Protein AF-0000000086987766 (afdb_homodimer)

Radius of gyration: 19.81 Å; Cα contacts (8 Å, |Δi|>4): 1012; chains: 2; bounding box: 42×69×36 Å

Solvent-accessible surface area (backbone atoms only — not comparable to full-atom values): 14967 Å² total; per-residue (Å²): 104,46,34,31,27,21,57,40,45,46,91,69,65,28,41,37,44,40,40,36,39,28,68,54,75,56,90,47,96,69,50,47,26,39,38,35,37,44,36,36,55,42,69,62,40,48,18,12,30,33,29,21,57,16,15,24,54,87,63,43,56,74,43,16,65,56,65,23,40,93,78,70,49,47,30,21,35,64,85,44,86,67,26,25,54,21,35,62,34,60,44,58,21,38,91,85,8,38,25,71,54,78,44,78,38,72,68,44,35,83,48,80,92,64,36,48,59,7,11,16,42,36,37,24,62,29,46,39,50,40,30,68,45,98,46,73,52,12,39,67,64,11,56,14,70,54,68,42,26,23,20,47,22,6,32,37,130,102,46,34,30,27,21,57,39,44,45,92,68,67,28,41,37,43,40,40,37,38,29,67,53,74,57,88,46,97,69,52,48,25,40,38,35,36,43,36,35,55,42,69,62,41,48,18,12,30,33,31,21,57,16,14,24,55,87,63,43,57,74,43,16,64,56,68,22,40,94,78,70,51,47,31,22,35,63,86,43,86,67,27,26,53,20,36,62,35,60,45,58,20,38,90,85,8,39,24,72,54,78,44,79,38,73,66,44,33,85,50,80,89,64,35,48,58,7,12,18,44,35,36,24,62,28,46,40,50,40,30,68,42,98,46,72,54,11,37,66,64,11,55,15,69,54,69,43,26,23,18,46,23,5,30,38,132

Sequence (314 aa):
MVKAVAVLESSLGVSGTVFFSQNGNGSSNQCPTTVTGNISGLQAGLHGFHVHALGDTTNGCSSTGPHFNPEGKDHGAPEDKNRHVGDLGNLVAGDDGTATFSIIDKQISLVRPNSIVGRAIVVHADPDDLGRGQTELSLTTGNAGERVACGVIGLQEMVKAVAVLESSLGVSGTVFFSQNGNGSSNQCPTTVTGNISGLQAGLHGFHVHALGDTTNGCSSTGPHFNPEGKDHGAPEDKNRHVGDLGNLVAGDDGTATFSIIDKQISLVRPNSIVGRAIVVHADPDDLGRGQTELSLTTGNAGERVACGVIGLQE

Organism: Momordica charantia (NCBI:txid3673)

Nearest PDB structures (foldseek):
  1to4-assembly1_A  TM=9.832E-01  e=7.934E-21  Schistosoma mansoni
  2zky-assembly5_I  TM=9.883E-01  e=2.580E-20  Homo sapiens
  4mcm-assembly4_G  TM=9.762E-01  e=1.646E-20  Homo sapiens
  3gtv-assembly6_K  TM=9.736E-01  e=4.043E-20  Homo sapiens
  2gbt-assembly1_B  TM=9.756E-01  e=5.354E-20  Homo sapiens

InterPro domains:
  IPR001424 Superoxide dismutase, copper/zinc binding domain [PF00080] (14-153)
  IPR001424 Superoxide dismutase, copper/zinc binding domain [PR00068] (48-70)
  IPR001424 Superoxide dismutase, copper/zinc binding domain [PR00068] (84-93)
  IPR001424 Superoxide dismutase, copper/zinc binding domain [PR00068] (103-125)
  IPR001424 Superoxide dismutase, copper/zinc binding domain [PR00068] (128-154)
  IPR001424 Superoxide dismutase, copper/zinc binding domain [cd00305] (2-150)
  IPR018152 Superoxide dismutase, copper/zinc, binding site [PS00087] (48-58)
  IPR018152 Superoxide dismutase, copper/zinc, binding site [PS00332] (142-153)
  IPR024134 Superoxide dismutase (Cu/Zn) / superoxide dismutase copper chaperone [PTHR10003] (1-155)
  IPR036423 Superoxide dismutase-like, copper/zinc binding domain superfamily [G3DSA:2.60.40.200] (1-157)
  IPR036423 Superoxide dismutase-like, copper/zinc binding domain superfamily [SSF49329] (2-155)

Secondary structure (DSSP, 8-state):
-EEEEEEPB-SSS-EEEEEEEE----SSTTPPEEEEEEEESPPSEEEEEEEES----EEEEGGG-SB--TT-PPP--TT-SSS-TTEEEEEEE-TTS-EEEEEEESS-BSSSSSB-TTSEEEEESS---TT-SSSHHHHHHTT---EEEEEE-EEE-/-EEEEEEPB-SSS-EEEEEEEE----SSTTPPEEEEEEEESPPSEEEEEEEES----EEEEGGG-SB--TT-PPP--TT-SSS-TTEEEEEEE-TTS-EEEEEEESS-BSSSSSB-TTSEEEEESS---TT-SSSHHHHHHTT---EEEEEE-EEE-

Foldseek 3Di:
DWKKKWWKDFPQPKTKMKIKDWDPPDPDLFTWIKIWMKMADAAAFKKWKWWADAQDQVVHPVPLHFGAAPPPFWDFEQPDPTHRLTGDFIFGAHNRRMTTDMDIGGREDCDPDRHSQRHKMFIARAGQCGLPDPDPCNGGHSPRHDGGMMTHMHTDD/DWKKKWWKDFPQPKTKMKIKDWDPPDPDLFTWIKIWMKMADAAAFKKWKWWADAQDQVVHPVPLHFGAAPPPFWDFEQPDPTHRLTGDFIFGAHNRRMTTDMDIGGREDCDPDRHSQRHKMFIARAGQCGLPDPDPCNGGHSPRHHGGMMTHMHTDD

pLDDT: mean 94.74, std 10.22, range [41.03, 98.94]

Structure (mmCIF, N/CA/C/O backbone):
data_AF-0000000086987766-model_v1
#
loop_
_entity.id
_entity.type
_entity.pdbx_description
1 polymer 'Superoxide dismutase'
#
loop_
_atom_site.group_PDB
_atom_site.id
_atom_site.type_symbol
_atom_site.label_atom_id
_atom_site.label_alt_id
_atom_site.label_comp_id
_atom_site.label_asym_id
_atom_site.label_entity_id
_atom_site.label_seq_id
_atom_site.pdbx_PDB_ins_code
_atom_site.Cartn_x
_atom_site.Cartn_y
_atom_site.Cartn_z
_atom_site.occupancy
_atom_site.B_iso_or_equiv
_atom_site.auth_seq_id
_atom_site.auth_comp_id
_atom_site.auth_asym_id
_atom_site.auth_atom_id
_atom_site.pdbx_PDB_model_num
ATOM 1 N N . MET A 1 1 ? -12.586 -3.736 14.703 1 88.88 1 MET A N 1
ATOM 2 C CA . MET A 1 1 ? -11.523 -2.746 14.555 1 88.88 1 MET A CA 1
ATOM 3 C C . MET A 1 1 ? -10.734 -2.98 13.266 1 88.88 1 MET A C 1
ATOM 5 O O . MET A 1 1 ? -10.344 -4.109 12.969 1 88.88 1 MET A O 1
ATOM 9 N N . VAL A 1 2 ? -10.703 -1.95 12.453 1 93.94 2 VAL A N 1
ATOM 10 C CA . VAL A 1 2 ? -9.914 -2.018 11.227 1 93.94 2 VAL A CA 1
ATOM 11 C C . VAL A 1 2 ? -8.562 -1.347 11.445 1 93.94 2 VAL A C 1
ATOM 13 O O . VAL A 1 2 ? -8.484 -0.253 12.008 1 93.94 2 VAL A O 1
ATOM 16 N N . LYS A 1 3 ? -7.508 -2.061 11.094 1 97.88 3 LYS A N 1
ATOM 17 C CA . LYS A 1 3 ? -6.152 -1.547 11.242 1 97.88 3 LYS A CA 1
ATOM 18 C C . LYS A 1 3 ? -5.438 -1.489 9.898 1 97.88 3 LYS A C 1
ATOM 20 O O . LYS A 1 3 ? -5.695 -2.311 9.016 1 97.88 3 LYS A O 1
ATOM 25 N N . ALA A 1 4 ? -4.559 -0.533 9.789 1 98.69 4 ALA A N 1
ATOM 26 C CA . ALA A 1 4 ? -3.693 -0.354 8.625 1 98.69 4 ALA A CA 1
ATOM 27 C C . ALA A 1 4 ? -2.307 0.127 9.039 1 98.69 4 ALA A C 1
ATOM 29 O O . ALA A 1 4 ? -2.09 0.492 10.195 1 98.69 4 ALA A O 1
ATOM 30 N N . VAL A 1 5 ? -1.408 0.041 8.094 1 98.94 5 VAL A N 1
ATOM 31 C CA . VAL A 1 5 ? -0.029 0.418 8.391 1 98.94 5 VAL A CA 1
ATOM 32 C C . VAL A 1 5 ? 0.662 0.887 7.109 1 98.94 5 VAL A C 1
ATOM 34 O O . VAL A 1 5 ? 0.292 0.473 6.008 1 98.94 5 VAL A O 1
ATOM 37 N N . ALA A 1 6 ? 1.589 1.754 7.238 1 98.88 6 ALA A N 1
ATOM 38 C CA . ALA A 1 6 ? 2.48 2.172 6.16 1 98.88 6 ALA A CA 1
ATOM 39 C C . ALA A 1 6 ? 3.932 2.205 6.625 1 98.88 6 ALA A C 1
ATOM 41 O O . ALA A 1 6 ? 4.25 2.828 7.645 1 98.88 6 ALA A O 1
ATOM 42 N N . VAL A 1 7 ? 4.746 1.503 5.973 1 98.81 7 VAL A N 1
ATOM 43 C CA . VAL A 1 7 ? 6.191 1.615 6.152 1 98.81 7 VAL A CA 1
ATOM 44 C C . VAL A 1 7 ? 6.758 2.633 5.168 1 98.81 7 VAL A C 1
ATOM 46 O O . VAL A 1 7 ? 6.508 2.543 3.961 1 98.81 7 VAL A O 1
ATOM 49 N N . LEU A 1 8 ? 7.5 3.566 5.672 1 98.62 8 LEU A N 1
ATOM 50 C CA . LEU A 1 8 ? 7.914 4.695 4.844 1 98.62 8 LEU A CA 1
ATOM 51 C C . LEU A 1 8 ? 9.148 4.34 4.02 1 98.62 8 LEU A C 1
ATOM 53 O O . LEU A 1 8 ? 10.094 3.736 4.531 1 98.62 8 LEU A O 1
ATOM 57 N N . GLU A 1 9 ? 9.086 4.734 2.789 1 95.5 9 GLU A N 1
ATOM 58 C CA . GLU A 1 9 ? 10.242 4.762 1.898 1 95.5 9 GLU A CA 1
ATOM 59 C C . GLU A 1 9 ? 10.773 6.184 1.729 1 95.5 9 GLU A C 1
ATOM 61 O O . GLU A 1 9 ? 10.008 7.148 1.775 1 95.5 9 GLU A O 1
ATOM 66 N N . SER A 1 10 ? 12.062 6.246 1.541 1 96.19 10 SER A N 1
ATOM 67 C CA . SER A 1 10 ? 12.719 7.543 1.403 1 96.19 10 SER A CA 1
ATOM 68 C C . SER A 1 10 ? 14.031 7.422 0.625 1 96.19 10 SER A C 1
ATOM 70 O O . SER A 1 10 ? 14.727 6.41 0.731 1 96.19 10 SER A O 1
ATOM 72 N N . SER A 1 11 ? 14.258 8.445 -0.165 1 88.94 11 SER A N 1
ATOM 73 C CA . SER A 1 11 ? 15.586 8.547 -0.763 1 88.94 11 SER A CA 1
ATOM 74 C C . SER A 1 11 ? 16.5 9.469 0.05 1 88.94 11 SER A C 1
ATOM 76 O O . SER A 1 11 ? 17.688 9.57 -0.226 1 88.94 11 SER A O 1
ATOM 78 N N . LEU A 1 12 ? 15.969 10.047 1.073 1 91.44 12 LEU A N 1
ATOM 79 C CA . LEU A 1 12 ? 16.703 11.055 1.835 1 91.44 12 LEU A CA 1
ATOM 80 C C . LEU A 1 12 ? 17.047 10.531 3.229 1 91.44 12 LEU A C 1
ATOM 82 O O . LEU A 1 12 ? 17.453 11.305 4.102 1 91.44 12 LEU A O 1
ATOM 86 N N . GLY A 1 13 ? 16.875 9.297 3.492 1 95.88 13 GLY A N 1
ATOM 87 C CA . GLY A 1 13 ? 17.281 8.695 4.75 1 95.88 13 GLY A CA 1
ATOM 88 C C . GLY A 1 13 ? 16.219 8.75 5.82 1 95.88 13 GLY A C 1
ATOM 89 O O . GLY A 1 13 ? 16.484 8.453 6.988 1 95.88 13 GLY A O 1
ATOM 90 N N . VAL A 1 14 ? 15.078 9.227 5.484 1 98.5 14 VAL A N 1
ATOM 91 C CA . VAL A 1 14 ? 13.945 9.25 6.406 1 98.5 14 VAL A CA 1
ATOM 92 C C . VAL A 1 14 ? 13.328 7.855 6.5 1 98.5 14 VAL A C 1
ATOM 94 O O . VAL A 1 14 ? 13.156 7.18 5.484 1 98.5 14 VAL A O 1
ATOM 97 N N . SER A 1 15 ? 13.086 7.387 7.711 1 98.19 15 SER A N 1
ATOM 98 C CA . SER A 1 15 ? 12.484 6.07 7.918 1 98.19 15 SER A CA 1
ATOM 99 C C . SER A 1 15 ? 11.461 6.098 9.047 1 98.19 15 SER A C 1
ATOM 101 O O . SER A 1 15 ? 11.516 6.961 9.922 1 98.19 15 SER A O 1
ATOM 103 N N . GLY A 1 16 ? 10.516 5.211 8.969 1 98.62 16 GLY A N 1
ATOM 104 C CA . GLY A 1 16 ? 9.508 5.121 10.016 1 98.62 16 GLY A CA 1
ATOM 105 C C . GLY A 1 16 ? 8.305 4.285 9.609 1 98.62 16 GLY A C 1
ATOM 106 O O . GLY A 1 16 ? 8.258 3.752 8.5 1 98.62 16 GLY A O 1
ATOM 107 N N . THR A 1 17 ? 7.488 4.062 10.562 1 98.81 17 THR A N 1
ATOM 108 C CA . THR A 1 17 ? 6.242 3.322 10.375 1 98.81 17 THR A CA 1
ATOM 109 C C . THR A 1 17 ? 5.059 4.113 10.93 1 98.81 17 THR A C 1
ATOM 111 O O . THR A 1 17 ? 5.156 4.715 12 1 98.81 17 THR A O 1
ATOM 114 N N . VAL A 1 18 ? 4.016 4.176 10.203 1 98.94 18 VAL A N 1
ATOM 115 C CA . VAL A 1 18 ? 2.785 4.844 10.617 1 98.94 18 VAL A CA 1
ATOM 116 C C . VAL A 1 18 ? 1.663 3.816 10.758 1 98.94 18 VAL A C 1
ATOM 118 O O . VAL A 1 18 ? 1.43 3.016 9.844 1 98.94 18 VAL A O 1
ATOM 121 N N . PHE A 1 19 ? 0.981 3.822 11.844 1 98.88 19 PHE A N 1
ATOM 122 C CA . PHE A 1 19 ? -0.121 2.91 12.125 1 98.88 19 PHE A CA 1
ATOM 123 C C . PHE A 1 19 ? -1.453 3.652 12.117 1 98.88 19 PHE A C 1
ATOM 125 O O . PHE A 1 19 ? -1.542 4.781 12.602 1 98.88 19 PHE A O 1
ATOM 132 N N . PHE A 1 20 ? -2.463 2.996 11.633 1 98.62 20 PHE A N 1
ATOM 133 C CA . PHE A 1 20 ? -3.832 3.496 11.617 1 98.62 20 PHE A CA 1
ATOM 134 C C . PHE A 1 20 ? -4.777 2.502 12.273 1 98.62 20 PHE A C 1
ATOM 136 O O . PHE A 1 20 ? -4.652 1.291 12.078 1 98.62 20 PHE A O 1
ATOM 143 N N . SER A 1 21 ? -5.66 3.02 13.031 1 97.56 21 SER A N 1
ATOM 144 C CA . SER A 1 21 ? -6.688 2.17 13.625 1 97.56 21 SER A CA 1
ATOM 145 C C . SER A 1 21 ? -8.031 2.893 13.695 1 97.56 21 SER A C 1
ATOM 147 O O . SER A 1 21 ? -8.086 4.086 14 1 97.56 21 SER A O 1
ATOM 149 N N . GLN A 1 22 ? -9.023 2.172 13.344 1 95.69 22 GLN A N 1
ATOM 150 C CA . GLN A 1 22 ? -10.383 2.693 13.375 1 95.69 22 GLN A CA 1
ATOM 151 C C . GLN A 1 22 ? -11.359 1.653 13.922 1 95.69 22 GLN A C 1
ATOM 153 O O . GLN A 1 22 ? -11.344 0.496 13.5 1 95.69 22 GLN A O 1
ATOM 158 N N . ASN A 1 23 ? -12.109 1.909 14.938 1 87.5 23 ASN A N 1
ATOM 159 C CA . ASN A 1 23 ? -13.07 0.986 15.516 1 87.5 23 ASN A CA 1
ATOM 160 C C . ASN A 1 23 ? -14.234 0.72 14.57 1 87.5 23 ASN A C 1
ATOM 162 O O . ASN A 1 23 ? -14.734 1.642 13.922 1 87.5 23 ASN A O 1
ATOM 166 N N . GLY A 1 24 ? -14.297 -0.425 13.734 1 66.88 24 GLY A N 1
ATOM 167 C CA . GLY A 1 24 ? -15.195 -0.926 12.711 1 66.88 24 GLY A CA 1
ATOM 168 C C . GLY A 1 24 ? -16.656 -0.798 13.094 1 66.88 24 GLY A C 1
ATOM 169 O O . GLY A 1 24 ? -17.547 -0.953 12.242 1 66.88 24 GLY A O 1
ATOM 170 N N . ASN A 1 25 ? -16.906 -1.338 14.297 1 49.75 25 ASN A N 1
ATOM 171 C CA . ASN A 1 25 ? -18.297 -1.628 14.586 1 49.75 25 ASN A CA 1
ATOM 172 C C . ASN A 1 25 ? -19.203 -0.457 14.219 1 49.75 25 ASN A C 1
ATOM 174 O O . ASN A 1 25 ? -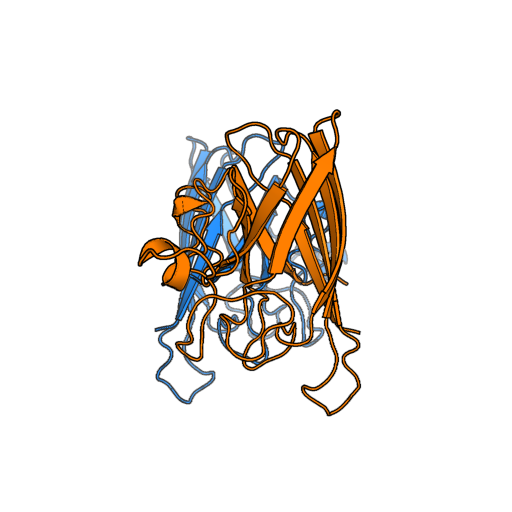20.438 -0.546 14.352 1 49.75 25 ASN A O 1
ATOM 178 N N . GLY A 1 26 ? -18.891 0.704 14.398 1 42.03 26 GLY A N 1
ATOM 179 C CA . GLY A 1 26 ? -20.031 1.609 14.344 1 42.03 26 GLY A CA 1
ATOM 180 C C . GLY A 1 26 ? -20.516 1.882 12.938 1 42.03 26 GLY A C 1
ATOM 181 O O . GLY A 1 26 ? -19.734 1.806 11.984 1 42.03 26 GLY A O 1
ATOM 182 N N . SER A 1 27 ? -21.656 1.153 12.547 1 41.47 27 SER A N 1
ATOM 183 C CA . SER A 1 27 ? -22.484 1.64 11.453 1 41.47 27 SER A CA 1
ATOM 184 C C . SER A 1 27 ? -22.047 3.029 11 1 41.47 27 SER A C 1
ATOM 186 O O . SER A 1 27 ? -22.562 3.555 10.008 1 41.47 27 SER A O 1
ATOM 188 N N . SER A 1 28 ? -21.594 3.746 11.898 1 44.81 28 SER A N 1
ATOM 189 C CA . SER A 1 28 ? -21.562 5.176 11.602 1 44.81 28 SER A CA 1
ATOM 190 C C . SER A 1 28 ? -20.219 5.598 11.039 1 44.81 28 SER A C 1
ATOM 192 O O . SER A 1 28 ? -19.172 5.277 11.609 1 44.81 28 SER A O 1
ATOM 194 N N . ASN A 1 29 ? -19.938 5.555 9.672 1 52.38 29 ASN A N 1
ATOM 195 C CA . ASN A 1 29 ? -18.984 6.441 9 1 52.38 29 ASN A CA 1
ATOM 196 C C . ASN A 1 29 ? -18.5 7.543 9.938 1 52.38 29 ASN A C 1
ATOM 198 O O . ASN A 1 29 ? -17.828 8.477 9.5 1 52.38 29 ASN A O 1
ATOM 202 N N . GLN A 1 30 ? -18.797 7.133 11.297 1 63.78 30 GLN A N 1
ATOM 203 C CA . GLN A 1 30 ? -18.625 8.32 12.125 1 63.78 30 GLN A CA 1
ATOM 204 C C . GLN A 1 30 ? -17.578 8.086 13.203 1 63.78 30 GLN A C 1
ATOM 206 O O . GLN A 1 30 ? -17.484 8.852 14.164 1 63.78 30 GLN A O 1
ATOM 211 N N . CYS A 1 31 ? -16.672 6.988 13.031 1 86.62 31 CYS A N 1
ATOM 212 C CA . CYS A 1 31 ? -15.656 6.836 14.07 1 86.62 31 CYS A CA 1
ATOM 213 C C . CYS A 1 31 ? -14.32 7.41 13.609 1 86.62 31 CYS A C 1
ATOM 215 O O . CYS A 1 31 ? -13.914 7.199 12.461 1 86.62 31 CYS A O 1
ATOM 217 N N . PRO A 1 32 ? -13.758 8.164 14.516 1 94 32 PRO A N 1
ATOM 218 C CA . PRO A 1 32 ? -12.469 8.758 14.148 1 94 32 PRO A CA 1
ATOM 219 C C . PRO A 1 32 ? -11.375 7.719 13.961 1 94 32 PRO A C 1
ATOM 221 O O . PRO A 1 32 ? -11.5 6.586 14.43 1 94 32 PRO A O 1
ATOM 224 N N . THR A 1 33 ? -10.43 7.996 13.18 1 97 33 THR A N 1
ATOM 225 C CA . THR A 1 33 ? -9.242 7.172 12.969 1 97 33 THR A CA 1
ATOM 226 C C . THR A 1 33 ? -8.078 7.668 13.82 1 97 33 THR A C 1
ATOM 228 O O . THR A 1 33 ? -7.82 8.875 13.883 1 97 33 THR A O 1
ATOM 231 N N . THR A 1 34 ? -7.441 6.762 14.492 1 98.06 34 THR A N 1
ATOM 232 C CA . THR A 1 34 ? -6.215 7.074 15.211 1 98.06 34 THR A CA 1
ATOM 233 C C . THR A 1 34 ? -4.988 6.781 14.352 1 98.06 34 THR A C 1
ATOM 235 O O . THR A 1 34 ? -4.883 5.707 13.758 1 98.06 34 THR A O 1
ATOM 238 N N . VAL A 1 35 ? -4.098 7.781 14.281 1 98.75 35 VAL A N 1
ATOM 239 C CA . VAL A 1 35 ? -2.846 7.672 13.539 1 98.75 35 VAL A CA 1
ATOM 240 C C . VAL A 1 35 ? -1.662 7.82 14.492 1 98.75 35 VAL A C 1
ATOM 242 O O . VAL A 1 35 ? -1.527 8.836 15.172 1 98.75 35 VAL A O 1
ATOM 245 N N . THR A 1 36 ? -0.847 6.805 14.555 1 98.88 36 THR A N 1
ATOM 246 C CA . THR A 1 36 ? 0.334 6.84 15.406 1 98.88 36 THR A CA 1
ATOM 247 C C . THR A 1 36 ? 1.58 6.434 14.625 1 98.88 36 THR A C 1
ATOM 249 O O . THR A 1 36 ? 1.481 5.777 13.586 1 98.88 36 THR A O 1
ATOM 252 N N . GLY A 1 37 ? 2.715 6.914 15.156 1 98.69 37 GLY A N 1
ATOM 253 C CA . GLY A 1 37 ? 3.93 6.484 14.484 1 98.69 37 GLY A CA 1
ATOM 254 C C . GLY A 1 37 ? 5.184 7.133 15.039 1 98.69 37 GLY A C 1
ATOM 255 O O . GLY A 1 37 ? 5.109 7.938 15.977 1 98.69 37 GLY A O 1
ATOM 256 N N . ASN A 1 38 ? 6.184 6.641 14.523 1 98.44 38 ASN A N 1
ATOM 257 C CA . ASN A 1 38 ? 7.535 7.133 14.773 1 98.44 38 ASN A CA 1
ATOM 258 C C . ASN A 1 38 ? 8.344 7.246 13.484 1 98.44 38 ASN A C 1
ATOM 260 O O . ASN A 1 38 ? 8.453 6.277 12.734 1 98.44 38 ASN A O 1
ATOM 264 N N . ILE A 1 39 ? 8.836 8.438 13.273 1 98.81 39 ILE A N 1
ATOM 265 C CA . ILE A 1 39 ? 9.602 8.703 12.055 1 98.81 39 ILE A CA 1
ATOM 266 C C . ILE A 1 39 ? 10.945 9.32 12.422 1 98.81 39 ILE A C 1
ATOM 268 O O . ILE A 1 39 ? 11.016 10.227 13.25 1 98.81 39 ILE A O 1
ATOM 272 N N . SER A 1 40 ? 11.977 8.859 11.812 1 98.75 40 SER A N 1
ATOM 273 C CA . SER A 1 40 ? 13.328 9.336 12.078 1 98.75 40 SER A CA 1
ATOM 274 C C . SER A 1 40 ? 14 9.82 10.797 1 98.75 40 SER A C 1
ATOM 276 O O . SER A 1 40 ? 13.578 9.477 9.695 1 98.75 40 SER A O 1
ATOM 278 N N . GLY A 1 41 ? 15.07 10.656 11.047 1 98.69 41 GLY A N 1
ATOM 279 C CA . GLY A 1 41 ? 15.836 11.156 9.922 1 98.69 41 GLY A CA 1
ATOM 280 C C . GLY A 1 41 ? 15.336 12.492 9.406 1 98.69 41 GLY A C 1
ATOM 281 O O . GLY A 1 41 ? 15.742 12.938 8.336 1 98.69 41 GLY A O 1
ATOM 282 N N . LEU A 1 42 ? 14.453 13.086 10.133 1 98.62 42 LEU A N 1
ATOM 283 C CA . LEU A 1 42 ? 13.914 14.391 9.75 1 98.62 42 LEU A CA 1
ATOM 284 C C . LEU A 1 42 ? 14.789 15.516 10.297 1 98.62 42 LEU A C 1
ATOM 286 O O . LEU A 1 42 ? 15.492 15.336 11.289 1 98.62 42 LEU A O 1
ATOM 290 N N . GLN A 1 43 ? 14.773 16.609 9.547 1 97.94 43 GLN A N 1
ATOM 291 C CA . GLN A 1 43 ? 15.297 17.812 10.188 1 97.94 43 GLN A CA 1
ATOM 292 C C . GLN A 1 43 ? 14.422 18.25 11.352 1 97.94 43 GLN A C 1
ATOM 294 O O . GLN A 1 43 ? 13.195 18.094 11.312 1 97.94 43 GLN A O 1
ATOM 299 N N . ALA A 1 44 ? 15.094 18.844 12.359 1 98.62 44 ALA A N 1
ATOM 300 C CA . ALA A 1 44 ? 14.32 19.344 13.492 1 98.62 44 ALA A CA 1
ATOM 301 C C . ALA A 1 44 ? 13.297 20.375 13.047 1 98.62 44 ALA A C 1
ATOM 303 O O . ALA A 1 44 ? 13.594 21.234 12.195 1 98.62 44 ALA A O 1
ATOM 304 N N . GLY A 1 45 ? 12.062 20.25 13.703 1 98.69 45 GLY A N 1
ATOM 305 C CA . GLY A 1 45 ? 11.039 21.234 13.375 1 98.69 45 GLY A CA 1
ATOM 306 C C . GLY A 1 45 ? 9.773 20.609 12.82 1 98.69 45 GLY A C 1
ATOM 307 O O . GLY A 1 45 ? 9.492 19.438 13.07 1 98.69 45 GLY A O 1
ATOM 308 N N . LEU A 1 46 ? 8.977 21.406 12.133 1 98.81 46 LEU A N 1
ATOM 309 C CA . LEU A 1 46 ? 7.672 21 11.625 1 98.81 46 LEU A CA 1
ATOM 310 C C . LEU A 1 46 ? 7.789 20.406 10.227 1 98.81 46 LEU A C 1
ATOM 312 O O . LEU A 1 46 ? 8.562 20.906 9.406 1 98.81 46 LEU A O 1
ATOM 316 N N . HIS A 1 47 ? 7.027 19.422 9.969 1 98.88 47 HIS A N 1
ATOM 317 C CA . HIS A 1 47 ? 6.941 18.781 8.656 1 98.88 47 HIS A CA 1
ATOM 318 C C . HIS A 1 47 ? 5.488 18.531 8.266 1 98.88 47 HIS A C 1
ATOM 320 O O . HIS A 1 47 ? 4.738 17.906 9.016 1 98.88 47 HIS A O 1
ATOM 326 N N . GLY A 1 48 ? 5.098 19 7.109 1 98.81 48 GLY A N 1
ATOM 327 C CA . GLY A 1 48 ? 3.77 18.672 6.613 1 98.81 48 GLY A CA 1
ATOM 328 C C . GLY A 1 48 ? 3.514 17.172 6.535 1 98.81 48 GLY A C 1
ATOM 329 O O . GLY A 1 48 ? 4.402 16.406 6.172 1 98.81 48 GLY A O 1
ATOM 330 N N . PHE A 1 49 ? 2.357 16.844 6.809 1 98.94 49 PHE A N 1
ATOM 331 C CA . PHE A 1 49 ? 1.938 15.453 6.895 1 98.94 49 PHE A CA 1
ATOM 332 C C . PHE A 1 49 ? 0.562 15.258 6.27 1 98.94 49 PHE A C 1
ATOM 334 O O . PHE A 1 49 ? -0.425 15.836 6.738 1 98.94 49 PHE A O 1
ATOM 341 N N . HIS A 1 50 ? 0.5 14.438 5.145 1 98.94 50 HIS A N 1
ATOM 342 C CA . HIS A 1 50 ? -0.746 14.344 4.391 1 98.94 50 HIS A CA 1
ATOM 343 C C . HIS A 1 50 ? -0.952 12.938 3.842 1 98.94 50 HIS A C 1
ATOM 345 O O . HIS A 1 50 ? 0.017 12.227 3.553 1 98.94 50 HIS A O 1
ATOM 351 N N . VAL A 1 51 ? -2.219 12.531 3.756 1 98.88 51 VAL A N 1
ATOM 352 C CA . VAL A 1 51 ? -2.57 11.414 2.889 1 98.88 51 VAL A CA 1
ATOM 353 C C . VAL A 1 51 ? -2.703 11.898 1.446 1 98.88 51 VAL A C 1
ATOM 355 O O . VAL A 1 51 ? -3.396 12.883 1.177 1 98.88 51 VAL A O 1
ATOM 358 N N . HIS A 1 52 ? -1.984 11.266 0.567 1 98.94 52 HIS A N 1
ATOM 359 C CA . HIS A 1 52 ? -2.072 11.547 -0.861 1 98.94 52 HIS A CA 1
ATOM 360 C C . HIS A 1 52 ? -3.006 10.562 -1.562 1 98.94 52 HIS A C 1
ATOM 362 O O . HIS A 1 52 ? -3.262 9.477 -1.051 1 98.94 52 HIS A O 1
ATOM 368 N N . ALA A 1 53 ? -3.508 10.938 -2.748 1 98.62 53 ALA A N 1
ATOM 369 C CA . ALA A 1 53 ? -4.613 10.266 -3.43 1 98.62 53 ALA A CA 1
ATOM 370 C C . ALA A 1 53 ? -4.191 8.898 -3.947 1 98.62 53 ALA A C 1
ATOM 372 O O . ALA A 1 53 ? -5.016 7.984 -4.062 1 98.62 53 ALA A O 1
ATOM 373 N N . LEU A 1 54 ? -2.941 8.719 -4.234 1 98.75 54 LEU A N 1
ATOM 374 C CA . LEU A 1 54 ? -2.488 7.492 -4.887 1 98.75 54 LEU A CA 1
ATOM 375 C C . LEU A 1 54 ? -1.467 6.762 -4.023 1 98.75 54 LEU A C 1
ATOM 377 O O . LEU A 1 54 ? -0.734 7.391 -3.256 1 98.75 54 LEU A O 1
ATOM 381 N N . GLY A 1 55 ? -1.516 5.426 -4.059 1 98.81 55 GLY A N 1
ATOM 382 C CA . GLY A 1 55 ? -0.478 4.59 -3.48 1 98.81 55 GLY A CA 1
ATOM 383 C C . GLY A 1 55 ? 0.543 4.117 -4.5 1 98.81 55 GLY A C 1
ATOM 384 O O . GLY A 1 55 ? 0.908 2.939 -4.52 1 98.81 55 GLY A O 1
ATOM 385 N N . ASP A 1 56 ? 0.841 4.957 -5.477 1 98.81 56 ASP A N 1
ATOM 386 C CA . ASP A 1 56 ? 1.837 4.742 -6.523 1 98.81 56 ASP A CA 1
ATOM 387 C C . ASP A 1 56 ? 3.195 5.301 -6.109 1 98.81 56 ASP A C 1
ATOM 389 O O . ASP A 1 56 ? 3.348 6.512 -5.934 1 98.81 56 ASP A O 1
ATOM 393 N N . THR A 1 57 ? 4.211 4.418 -5.961 1 98.31 57 THR A N 1
ATOM 394 C CA . THR A 1 57 ? 5.547 4.887 -5.613 1 98.31 57 THR A CA 1
ATOM 395 C C . THR A 1 57 ? 6.559 4.496 -6.691 1 98.31 57 THR A C 1
ATOM 397 O O . THR A 1 57 ? 7.727 4.238 -6.391 1 98.31 57 THR A O 1
ATOM 400 N N . THR A 1 58 ? 6.113 4.379 -7.93 1 98.06 58 THR A N 1
ATOM 401 C CA . THR A 1 58 ? 6.977 3.975 -9.031 1 98.06 58 THR A CA 1
ATOM 402 C C . THR A 1 58 ? 8.109 4.98 -9.227 1 98.06 58 THR A C 1
ATOM 404 O O . THR A 1 58 ? 9.203 4.613 -9.648 1 98.06 58 THR A O 1
ATOM 407 N N . ASN A 1 59 ? 7.895 6.227 -9 1 97.06 59 ASN A N 1
ATOM 408 C CA . ASN A 1 59 ? 8.914 7.273 -8.992 1 97.06 59 ASN A CA 1
ATOM 409 C C . ASN A 1 59 ? 9.094 7.871 -7.602 1 97.06 59 ASN A C 1
ATOM 411 O O . ASN A 1 59 ? 9.156 9.094 -7.449 1 97.06 59 ASN A O 1
ATOM 415 N N . GLY A 1 60 ? 9.148 6.984 -6.656 1 96.94 60 GLY A N 1
ATOM 416 C CA . GLY A 1 60 ? 9.211 7.469 -5.289 1 96.94 60 GLY A CA 1
ATOM 417 C C . GLY A 1 60 ? 7.957 8.211 -4.855 1 96.94 60 GLY A C 1
ATOM 418 O O . GLY A 1 60 ? 6.855 7.887 -5.305 1 96.94 60 GLY A O 1
ATOM 419 N N . CYS A 1 61 ? 8.156 9.125 -3.996 1 98.12 61 CYS A N 1
ATOM 420 C CA . CYS A 1 61 ? 7.02 9.828 -3.416 1 98.12 61 CYS A CA 1
ATOM 421 C C . CYS A 1 61 ? 6.402 10.789 -4.422 1 98.12 61 CYS A C 1
ATOM 423 O O . CYS A 1 61 ? 5.285 11.273 -4.223 1 98.12 61 CYS A O 1
ATOM 425 N N . SER A 1 62 ? 7.074 11.008 -5.484 1 97.38 62 SER A N 1
ATOM 426 C CA . SER A 1 62 ? 6.574 11.938 -6.488 1 97.38 62 SER A CA 1
ATOM 427 C C . SER A 1 62 ? 5.352 11.375 -7.203 1 97.38 62 SER A C 1
ATOM 429 O O . SER A 1 62 ? 4.551 12.125 -7.762 1 97.38 62 SER A O 1
ATOM 431 N N . SER A 1 63 ? 5.152 10.117 -7.168 1 98.25 63 SER A N 1
ATOM 432 C CA . SER A 1 63 ? 4.07 9.492 -7.922 1 98.25 63 SER A CA 1
ATOM 433 C C . SER A 1 63 ? 2.84 9.273 -7.047 1 98.25 63 SER A C 1
ATOM 435 O O . SER A 1 63 ? 1.876 8.633 -7.469 1 98.25 63 SER A O 1
ATOM 437 N N . THR A 1 64 ? 2.838 9.852 -5.852 1 98.69 64 THR A N 1
ATOM 438 C CA . THR A 1 64 ? 1.726 9.602 -4.938 1 98.69 64 THR A CA 1
ATOM 439 C C . THR A 1 64 ? 0.556 10.531 -5.25 1 98.69 64 THR A C 1
ATOM 441 O O . THR A 1 64 ? -0.488 10.469 -4.598 1 98.69 64 THR A O 1
ATOM 444 N N . GLY A 1 65 ? 0.698 11.453 -6.258 1 98.5 65 GLY A N 1
ATOM 445 C CA . GLY A 1 65 ? -0.39 12.336 -6.645 1 98.5 65 GLY A CA 1
ATOM 446 C C . GLY A 1 65 ? -0.664 13.422 -5.629 1 98.5 65 GLY A C 1
ATOM 447 O O . GLY A 1 65 ? 0.135 13.641 -4.715 1 98.5 65 GLY A O 1
ATOM 448 N N . PRO A 1 66 ? -1.762 14.195 -5.773 1 98.25 66 PRO A N 1
ATOM 449 C CA . PRO A 1 66 ? -2.115 15.273 -4.852 1 98.25 66 PRO A CA 1
ATOM 450 C C . PRO A 1 66 ? -2.643 14.758 -3.512 1 98.25 66 PRO A C 1
ATOM 452 O O . PRO A 1 66 ? -2.83 13.555 -3.342 1 98.25 66 PRO A O 1
ATOM 455 N N . HIS A 1 67 ? -2.818 15.695 -2.58 1 98.75 67 HIS A N 1
ATOM 456 C CA . HIS A 1 67 ? -3.52 15.328 -1.355 1 98.75 67 HIS A CA 1
ATOM 457 C C . HIS A 1 67 ? -4.84 14.633 -1.663 1 98.75 67 HIS A C 1
ATOM 459 O O . HIS A 1 67 ? -5.496 14.953 -2.66 1 98.75 67 HIS A O 1
ATOM 465 N N . PHE A 1 68 ? -5.203 13.742 -0.828 1 98.75 68 PHE A N 1
ATOM 466 C CA . PHE A 1 68 ? -6.516 13.109 -0.943 1 98.75 68 PHE A CA 1
ATOM 467 C C . PHE A 1 68 ? -7.625 14.117 -0.661 1 98.75 68 PHE A C 1
ATOM 469 O O . PHE A 1 68 ? -7.777 14.578 0.472 1 98.75 68 PHE A O 1
ATOM 476 N N . ASN A 1 69 ? -8.406 14.406 -1.738 1 98.25 69 ASN A N 1
ATOM 477 C CA . ASN A 1 69 ? -9.422 15.453 -1.702 1 98.25 69 ASN A CA 1
ATOM 478 C C . ASN A 1 69 ? -10.641 15.086 -2.543 1 98.25 69 ASN A C 1
ATOM 480 O O . ASN A 1 69 ? -10.945 15.766 -3.527 1 98.25 69 ASN A O 1
ATOM 484 N N . PRO A 1 70 ? -11.406 14.078 -2.012 1 96.88 70 PRO A N 1
ATOM 485 C CA . PRO A 1 70 ? -12.539 13.617 -2.818 1 96.88 70 PRO A CA 1
ATOM 486 C C . PRO A 1 70 ? -13.641 14.664 -2.939 1 96.88 70 PRO A C 1
ATOM 488 O O . PRO A 1 70 ? -14.484 14.578 -3.842 1 96.88 70 PRO A O 1
ATOM 491 N N . GLU A 1 71 ? -13.602 15.617 -2.129 1 95.81 71 GLU A N 1
ATOM 492 C CA . GLU A 1 71 ? -14.695 16.594 -2.125 1 95.81 71 GLU A CA 1
ATOM 493 C C . GLU A 1 71 ? -14.266 17.906 -2.781 1 95.81 71 GLU A C 1
ATOM 495 O O . GLU A 1 71 ? -15.047 18.859 -2.836 1 95.81 71 GLU A O 1
ATOM 500 N N . GLY A 1 72 ? -13.094 17.953 -3.229 1 96.88 72 GLY A N 1
ATOM 501 C CA . GLY A 1 72 ? -12.625 19.125 -3.953 1 96.88 72 GLY A CA 1
ATOM 502 C C . GLY A 1 72 ? -12.594 20.391 -3.104 1 96.88 72 GLY A C 1
ATOM 503 O O . GLY A 1 72 ? -12.984 21.469 -3.559 1 96.88 72 GLY A O 1
ATOM 504 N N . LYS A 1 73 ? -12.203 20.266 -1.851 1 97.81 73 LYS A N 1
ATOM 505 C CA . LYS A 1 73 ? -12.148 21.391 -0.924 1 97.81 73 LYS A CA 1
ATOM 506 C C . LYS A 1 73 ? -10.773 22.062 -0.951 1 97.81 73 LYS A C 1
ATOM 508 O O . LYS A 1 73 ? -9.836 21.547 -1.555 1 97.81 73 LYS A O 1
ATOM 513 N N . ASP A 1 74 ? -10.719 23.234 -0.314 1 97.25 74 ASP A N 1
ATOM 514 C CA . ASP A 1 74 ? -9.43 23.891 -0.118 1 97.25 74 ASP A CA 1
ATOM 515 C C . ASP A 1 74 ? -8.633 23.219 0.999 1 97.25 74 ASP A C 1
ATOM 517 O O . ASP A 1 74 ? -9.211 22.609 1.895 1 97.25 74 ASP A O 1
ATOM 521 N N . HIS A 1 75 ? -7.293 23.391 0.826 1 98.38 75 HIS A N 1
ATOM 522 C CA . HIS A 1 75 ? -6.41 22.906 1.879 1 98.38 75 HIS A CA 1
ATOM 523 C C . HIS A 1 75 ? -6.699 23.594 3.207 1 98.38 75 HIS A C 1
ATOM 525 O O . HIS A 1 75 ? -7.043 24.781 3.232 1 98.38 75 HIS A O 1
ATOM 531 N N . GLY A 1 76 ? -6.555 22.812 4.367 1 98.12 76 GLY A N 1
ATOM 532 C CA . GLY A 1 76 ? -6.836 23.375 5.676 1 98.12 76 GLY A CA 1
ATOM 533 C C . GLY A 1 76 ? -6.125 22.656 6.805 1 98.12 76 GLY A C 1
ATOM 534 O O . GLY A 1 76 ? -5.316 21.75 6.562 1 98.12 76 GLY A O 1
ATOM 535 N N . ALA A 1 77 ? -6.414 23.078 8 1 97.81 77 ALA A N 1
ATOM 536 C CA . ALA A 1 77 ? -5.855 22.5 9.211 1 97.81 77 ALA A CA 1
ATOM 537 C C . ALA A 1 77 ? -6.672 21.281 9.664 1 97.81 77 ALA A C 1
ATOM 539 O O . ALA A 1 77 ? -7.824 21.125 9.258 1 97.81 77 ALA A O 1
ATOM 540 N N . PRO A 1 78 ? -6.008 20.391 10.508 1 97.12 78 PRO A N 1
ATOM 541 C CA . PRO A 1 78 ? -6.691 19.188 10.977 1 97.12 78 PRO A CA 1
ATOM 542 C C . PRO A 1 78 ? -8.031 19.484 11.641 1 97.12 78 PRO A C 1
ATOM 544 O O . PRO A 1 78 ? -8.961 18.688 11.555 1 97.12 78 PRO A O 1
ATOM 547 N N . GLU A 1 79 ? -8.188 20.625 12.211 1 96.19 79 GLU A N 1
ATOM 548 C CA . GLU A 1 79 ? -9.398 20.938 12.953 1 96.19 79 GLU A CA 1
ATOM 549 C C . GLU A 1 79 ? -10.422 21.656 12.078 1 96.19 79 GLU A C 1
ATOM 551 O O . GLU A 1 79 ? -11.562 21.875 12.492 1 96.19 79 GLU A O 1
ATOM 556 N N . ASP A 1 80 ? -10.016 22 10.906 1 97.31 80 ASP A N 1
ATOM 557 C CA . ASP A 1 80 ? -10.922 22.688 10 1 97.31 80 ASP A CA 1
ATOM 558 C C . ASP A 1 80 ? -11.969 21.734 9.43 1 97.31 80 ASP A C 1
ATOM 560 O O . ASP A 1 80 ? -11.656 20.578 9.109 1 97.31 80 ASP A O 1
ATOM 564 N N . LYS A 1 81 ? -13.164 22.25 9.305 1 95.19 81 LYS A N 1
ATOM 565 C CA . LYS A 1 81 ? -14.195 21.484 8.609 1 95.19 81 LYS A CA 1
ATOM 566 C C . LYS A 1 81 ? -13.93 21.453 7.102 1 95.19 81 LYS A C 1
ATOM 568 O O . LYS A 1 81 ? -14.102 20.422 6.457 1 95.19 81 LYS A O 1
ATOM 573 N N . ASN A 1 82 ? -13.602 22.656 6.621 1 96.44 82 ASN A N 1
ATOM 574 C CA . ASN A 1 82 ? -13.227 22.75 5.211 1 96.44 82 ASN A CA 1
ATOM 575 C C . ASN A 1 82 ? -11.742 22.469 5.004 1 96.44 82 ASN A C 1
ATOM 577 O O . ASN A 1 82 ? -10.906 23.328 5.246 1 96.44 82 ASN A O 1
ATOM 581 N N . ARG A 1 83 ? -11.477 21.312 4.461 1 97.94 83 ARG A N 1
ATOM 582 C CA . ARG A 1 83 ? -10.117 20.875 4.172 1 97.94 83 ARG A CA 1
ATOM 583 C C . ARG A 1 83 ? -10.117 19.625 3.289 1 97.94 83 ARG A C 1
ATOM 585 O O . ARG A 1 83 ? -11.148 18.969 3.143 1 97.94 83 ARG A O 1
ATOM 592 N N . HIS A 1 84 ? -8.906 19.328 2.586 1 98.19 84 HIS A N 1
ATOM 593 C CA . HIS A 1 84 ? -8.766 17.969 2.051 1 98.19 84 HIS A CA 1
ATOM 594 C C . HIS A 1 84 ? -8.977 16.922 3.139 1 98.19 84 HIS A C 1
ATOM 596 O O . HIS A 1 84 ? -8.562 17.125 4.285 1 98.19 84 HIS A O 1
ATOM 602 N N . VAL A 1 85 ? -9.492 15.844 2.791 1 97.69 85 VAL A N 1
ATOM 603 C CA . VAL A 1 85 ? -9.641 14.727 3.717 1 97.69 85 VAL A CA 1
ATOM 604 C C . VAL A 1 85 ? -8.266 14.305 4.242 1 97.69 85 VAL A C 1
ATOM 606 O O . VAL A 1 85 ? -8.133 13.93 5.41 1 97.69 85 VAL A O 1
ATOM 609 N N . GLY A 1 86 ? -7.215 14.43 3.439 1 98.56 86 GLY A N 1
ATOM 610 C CA . GLY A 1 86 ? -5.891 13.922 3.768 1 98.56 86 GLY A CA 1
ATOM 611 C C . GLY A 1 86 ? -5.043 14.922 4.531 1 98.56 86 GLY A C 1
ATOM 612 O O . GLY A 1 86 ? -3.871 14.664 4.812 1 98.56 86 GLY A O 1
ATOM 613 N N . ASP A 1 87 ? -5.547 16.062 4.883 1 98.75 87 ASP A N 1
ATOM 614 C CA . ASP A 1 87 ? -4.77 17.109 5.539 1 98.75 87 ASP A CA 1
ATOM 615 C C . ASP A 1 87 ? -4.594 16.812 7.023 1 98.75 87 ASP A C 1
ATOM 617 O O . ASP A 1 87 ? -5.438 17.188 7.844 1 98.75 87 ASP A O 1
ATOM 621 N N . LEU A 1 88 ? -3.424 16.312 7.406 1 98.75 88 LEU A N 1
ATOM 622 C CA . LEU A 1 88 ? -3.227 15.898 8.789 1 98.75 88 LEU A CA 1
ATOM 623 C C . LEU A 1 88 ? -2.316 16.875 9.531 1 98.75 88 LEU A C 1
ATOM 625 O O . LEU A 1 88 ? -1.897 16.609 10.656 1 98.75 88 LEU A O 1
ATOM 629 N N . GLY A 1 89 ? -1.937 17.938 8.883 1 98.56 89 GLY A N 1
ATOM 630 C CA . GLY A 1 89 ? -1.209 19 9.547 1 98.56 89 GLY A CA 1
ATOM 631 C C . GLY A 1 89 ? 0.294 18.797 9.539 1 98.56 89 GLY A C 1
ATOM 632 O O . GLY A 1 89 ? 0.888 18.562 8.484 1 98.56 89 GLY A O 1
ATOM 633 N N . ASN A 1 90 ? 0.937 18.922 10.68 1 98.81 90 ASN A N 1
ATOM 634 C CA . ASN A 1 90 ? 2.387 18.844 10.828 1 98.81 90 ASN A CA 1
ATOM 635 C C . ASN A 1 90 ? 2.789 17.797 11.859 1 98.81 90 ASN A C 1
ATOM 637 O O . ASN A 1 90 ? 2.1 17.594 12.859 1 98.81 90 ASN A O 1
ATOM 641 N N . LEU A 1 91 ? 3.863 17.188 11.578 1 98.81 91 LEU A N 1
ATOM 642 C CA . LEU A 1 91 ? 4.621 16.469 12.586 1 98.81 91 LEU A CA 1
ATOM 643 C C . LEU A 1 91 ? 5.707 17.344 13.195 1 98.81 91 LEU A C 1
ATOM 645 O O . LEU A 1 91 ? 6.195 18.281 12.539 1 98.81 91 LEU A O 1
ATOM 649 N N . VAL A 1 92 ? 6.066 17.047 14.414 1 98.81 92 VAL A N 1
ATOM 650 C CA . VAL A 1 92 ? 7.164 17.766 15.062 1 98.81 92 VAL A CA 1
ATOM 651 C C . VAL A 1 92 ? 8.344 16.812 15.266 1 98.81 92 VAL A C 1
ATOM 653 O O . VAL A 1 92 ? 8.242 15.828 16 1 98.81 92 VAL A O 1
ATOM 656 N N . ALA A 1 93 ? 9.383 17.078 14.586 1 98.81 93 ALA A N 1
ATOM 657 C CA . ALA A 1 93 ? 10.625 16.344 14.812 1 98.81 93 ALA A CA 1
ATOM 658 C C . ALA A 1 93 ? 11.492 17.031 15.859 1 98.81 93 ALA A C 1
ATOM 660 O O . ALA A 1 93 ? 11.711 18.234 15.797 1 98.81 93 ALA A O 1
ATOM 661 N N . GLY A 1 94 ? 11.961 16.266 16.781 1 98.56 94 GLY A N 1
ATOM 662 C CA . GLY A 1 94 ? 12.883 16.812 17.766 1 98.56 94 GLY A CA 1
ATOM 663 C C . GLY A 1 94 ? 14.281 17.016 17.234 1 98.56 94 GLY A C 1
ATOM 664 O O . GLY A 1 94 ? 14.531 16.812 16.047 1 98.56 94 GLY A O 1
ATOM 665 N N . ASP A 1 95 ? 15.164 17.422 18.141 1 98.38 95 ASP A N 1
ATOM 666 C CA . ASP A 1 95 ? 16.547 17.703 17.766 1 98.38 95 ASP A CA 1
ATOM 667 C C . ASP A 1 95 ? 17.25 16.438 17.25 1 98.38 95 ASP A C 1
ATOM 669 O O . ASP A 1 95 ? 18.188 16.516 16.469 1 98.38 95 ASP A O 1
ATOM 673 N N . ASP A 1 96 ? 16.75 15.328 17.688 1 98.12 96 ASP A N 1
ATOM 674 C CA . ASP A 1 96 ? 17.359 14.07 17.266 1 98.12 96 ASP A CA 1
ATOM 675 C C . ASP A 1 96 ? 16.812 13.625 15.914 1 98.12 96 ASP A C 1
ATOM 677 O O . ASP A 1 96 ? 17.156 12.547 15.43 1 98.12 96 ASP A O 1
ATOM 681 N N . GLY A 1 97 ? 15.867 14.398 15.383 1 98.31 97 GLY A N 1
ATOM 682 C CA . GLY A 1 97 ? 15.312 14.109 14.07 1 98.31 97 GLY A CA 1
ATOM 683 C C . GLY A 1 97 ? 14.156 13.133 14.109 1 98.31 97 GLY A C 1
ATOM 684 O O . GLY A 1 97 ? 13.75 12.594 13.078 1 98.31 97 GLY A O 1
ATOM 685 N N . THR A 1 98 ? 13.703 12.891 15.289 1 98.75 98 THR A N 1
ATOM 686 C CA . THR A 1 98 ? 12.641 11.906 15.43 1 98.75 98 THR A CA 1
ATOM 687 C C . THR A 1 98 ? 11.305 12.586 15.727 1 98.75 98 THR A C 1
ATOM 689 O O . THR A 1 98 ? 11.25 13.531 16.516 1 98.75 98 THR A O 1
ATOM 692 N N . ALA A 1 99 ? 10.312 12.203 15.094 1 98.81 99 ALA A N 1
ATOM 693 C CA . ALA A 1 99 ? 8.93 12.594 15.375 1 98.81 99 ALA A CA 1
ATOM 694 C C . ALA A 1 99 ? 8.117 11.406 15.883 1 98.81 99 ALA A C 1
ATOM 696 O O . ALA A 1 99 ? 8.008 10.383 15.203 1 98.81 99 ALA A O 1
ATOM 697 N N . THR A 1 100 ? 7.637 11.453 17.031 1 98.75 100 THR A N 1
ATOM 698 C CA . THR A 1 100 ? 6.652 10.531 17.578 1 98.75 100 THR A CA 1
ATOM 699 C C . THR A 1 100 ? 5.297 11.211 17.75 1 98.75 100 THR A C 1
ATOM 701 O O . THR A 1 100 ? 5.215 12.32 18.297 1 98.75 100 THR A O 1
ATOM 704 N N . PHE A 1 101 ? 4.273 10.594 17.281 1 98.75 101 PHE A N 1
ATOM 705 C CA . PHE A 1 101 ? 3.01 11.328 17.25 1 98.75 101 PHE A CA 1
ATOM 706 C C . PHE A 1 101 ? 1.834 10.383 17.469 1 98.75 101 PHE A C 1
ATOM 708 O O . PHE A 1 101 ? 1.964 9.172 17.312 1 98.75 101 PHE A O 1
ATOM 715 N N . SER A 1 102 ? 0.74 10.883 17.906 1 98.5 102 SER A N 1
ATOM 716 C CA . SER A 1 102 ? -0.595 10.312 18.031 1 98.5 102 SER A CA 1
ATOM 717 C C . SER A 1 102 ? -1.669 11.305 17.609 1 98.5 102 SER A C 1
ATOM 719 O O . SER A 1 102 ? -1.931 12.281 18.328 1 98.5 102 SER A O 1
ATOM 721 N N . ILE A 1 103 ? -2.24 11.055 16.5 1 97.69 103 ILE A N 1
ATOM 722 C CA . ILE A 1 103 ? -3.244 11.922 15.898 1 97.69 103 ILE A CA 1
ATOM 723 C C . ILE A 1 103 ? -4.59 11.203 15.859 1 97.69 103 ILE A C 1
ATOM 725 O O . ILE A 1 103 ? -4.66 10.008 15.562 1 97.69 103 ILE A O 1
ATOM 729 N N . ILE A 1 104 ? -5.617 11.922 16.219 1 97.19 104 ILE A N 1
ATOM 730 C CA . ILE A 1 104 ? -6.98 11.453 16 1 97.19 104 ILE A CA 1
ATOM 731 C C . ILE A 1 104 ? -7.652 12.312 14.93 1 97.19 104 ILE A C 1
ATOM 733 O O . ILE A 1 104 ? -7.754 13.531 15.078 1 97.19 104 ILE A O 1
ATOM 737 N N . ASP A 1 105 ? -8.055 11.727 13.922 1 96.94 105 ASP A N 1
ATOM 738 C CA . ASP A 1 105 ? -8.664 12.469 12.82 1 96.94 105 ASP A CA 1
ATOM 739 C C . ASP A 1 105 ? -10.086 11.969 12.547 1 96.94 105 ASP A C 1
ATOM 741 O O . ASP A 1 105 ? -10.328 10.766 12.523 1 96.94 105 ASP A O 1
ATOM 745 N N . LYS A 1 106 ? -10.984 12.867 12.203 1 93.81 106 LYS A N 1
ATOM 746 C CA . LYS A 1 106 ? -12.398 12.523 12.055 1 93.81 106 LYS A CA 1
ATOM 747 C C . LYS A 1 106 ? -12.766 12.375 10.578 1 93.81 106 LYS A C 1
ATOM 749 O O . LYS A 1 106 ? -13.867 11.906 10.258 1 93.81 106 LYS A O 1
ATOM 754 N N . GLN A 1 107 ? -11.867 12.742 9.703 1 95.38 107 GLN A N 1
ATOM 755 C CA . GLN A 1 107 ? -12.281 12.758 8.305 1 95.38 107 GLN A CA 1
ATOM 756 C C . GLN A 1 107 ? -11.711 11.555 7.551 1 95.38 107 GLN A C 1
ATOM 758 O O . GLN A 1 107 ? -12.367 11.008 6.656 1 95.38 107 GLN A O 1
ATOM 763 N N . ILE A 1 108 ? -10.492 11.141 7.883 1 96.5 108 ILE A N 1
ATOM 764 C CA . ILE A 1 108 ? -10 9.961 7.172 1 96.5 108 ILE A CA 1
ATOM 765 C C . ILE A 1 108 ? -10.719 8.711 7.672 1 96.5 108 ILE A C 1
ATOM 767 O O . ILE A 1 108 ? -11.195 8.68 8.812 1 96.5 108 ILE A O 1
ATOM 771 N N . SER A 1 109 ? -10.789 7.754 6.762 1 95.38 109 SER A N 1
ATOM 772 C CA . SER A 1 109 ? -11.469 6.5 7.062 1 95.38 109 SER A CA 1
ATOM 773 C C . SER A 1 109 ? -10.695 5.305 6.516 1 95.38 109 SER A C 1
ATOM 775 O O . SER A 1 109 ? -10.047 5.402 5.469 1 95.38 109 SER A O 1
ATOM 777 N N . LEU A 1 110 ? -10.797 4.188 7.238 1 95.94 110 LEU A N 1
ATOM 778 C CA . LEU A 1 110 ? -10.211 2.941 6.758 1 95.94 110 LEU A CA 1
ATOM 779 C C . LEU A 1 110 ? -11.258 2.084 6.055 1 95.94 110 LEU A C 1
ATOM 781 O O . LEU A 1 110 ? -10.938 1.03 5.504 1 95.94 110 LEU A O 1
ATOM 785 N N . VAL A 1 111 ? -12.445 2.586 6.023 1 89.38 111 VAL A N 1
ATOM 786 C CA . VAL A 1 111 ? -13.531 1.829 5.414 1 89.38 111 VAL A CA 1
ATOM 787 C C . VAL A 1 111 ? -14.164 2.646 4.289 1 89.38 111 VAL A C 1
ATOM 789 O O . VAL A 1 111 ? -13.992 3.865 4.227 1 89.38 111 VAL A O 1
ATOM 792 N N . ARG A 1 112 ? -14.75 2.004 3.389 1 77.38 112 ARG A N 1
ATOM 793 C CA . ARG A 1 112 ? -15.367 2.652 2.238 1 77.38 112 ARG A CA 1
ATOM 794 C C . ARG A 1 112 ? -16.516 3.553 2.674 1 77.38 112 ARG A C 1
ATOM 796 O O . ARG A 1 112 ? -17.078 3.371 3.758 1 77.38 112 ARG A O 1
ATOM 803 N N . PRO A 1 113 ? -16.75 4.559 1.891 1 78.5 113 PRO A N 1
ATOM 804 C CA . PRO A 1 113 ? -16.266 4.773 0.524 1 78.5 113 PRO A CA 1
ATOM 805 C C . PRO A 1 113 ? -14.984 5.602 0.472 1 78.5 113 PRO A C 1
ATOM 807 O O . PRO A 1 113 ? -14.289 5.613 -0.549 1 78.5 113 PRO A O 1
ATOM 810 N N . ASN A 1 114 ? -14.539 6.316 1.364 1 87.06 114 ASN A N 1
ATOM 811 C CA . ASN A 1 114 ? -13.375 7.195 1.34 1 87.06 114 ASN A CA 1
ATOM 812 C C . ASN A 1 114 ? -12.211 6.605 2.133 1 87.06 114 ASN A C 1
ATOM 814 O O . ASN A 1 114 ? -11.523 7.324 2.861 1 87.06 114 ASN A O 1
ATOM 818 N N . SER A 1 115 ? -12.156 5.312 1.918 1 94.06 115 SER A N 1
ATOM 819 C CA . SER A 1 115 ? -11.055 4.641 2.602 1 94.06 115 SER A CA 1
ATOM 820 C C . SER A 1 115 ? -9.703 5.168 2.129 1 94.06 115 SER A C 1
ATOM 822 O O . SER A 1 115 ? -9.508 5.398 0.934 1 94.06 115 SER A O 1
ATOM 824 N N . ILE A 1 116 ? -8.75 5.285 3.037 1 97.88 116 ILE A N 1
ATOM 825 C CA . ILE A 1 116 ? -7.414 5.734 2.658 1 97.88 116 ILE A CA 1
ATOM 826 C C . ILE A 1 116 ? -6.52 4.527 2.383 1 97.88 116 ILE A C 1
ATOM 828 O O . ILE A 1 116 ? -5.367 4.68 1.979 1 97.88 116 ILE A O 1
ATOM 832 N N . VAL A 1 117 ? -7.043 3.295 2.6 1 97.5 117 VAL A N 1
ATOM 833 C CA . VAL A 1 117 ? -6.293 2.09 2.262 1 97.5 117 VAL A CA 1
ATOM 834 C C . VAL A 1 117 ? -5.938 2.1 0.777 1 97.5 117 VAL A C 1
ATOM 836 O O . VAL A 1 117 ? -6.777 2.424 -0.066 1 97.5 117 VAL A O 1
ATOM 839 N N . GLY A 1 118 ? -4.668 1.73 0.474 1 98.44 118 GLY A N 1
ATOM 840 C CA . GLY A 1 118 ? -4.195 1.743 -0.901 1 98.44 118 GLY A CA 1
ATOM 841 C C . GLY A 1 118 ? -3.672 3.098 -1.34 1 98.44 118 GLY A C 1
ATOM 842 O O . GLY A 1 118 ? -3.113 3.229 -2.432 1 98.44 118 GLY A O 1
ATOM 843 N N . ARG A 1 119 ? -3.842 4.105 -0.563 1 98.75 119 ARG A N 1
ATOM 844 C CA . ARG A 1 119 ? -3.275 5.43 -0.787 1 98.75 119 ARG A CA 1
ATOM 845 C C . ARG A 1 119 ? -1.947 5.59 -0.054 1 98.75 119 ARG A C 1
ATOM 847 O O . ARG A 1 119 ? -1.423 4.625 0.508 1 98.75 119 ARG A O 1
ATOM 854 N N . ALA A 1 120 ? -1.382 6.809 -0.1 1 98.94 120 ALA A N 1
ATOM 855 C CA . ALA A 1 120 ? -0.067 6.969 0.515 1 98.94 120 ALA A CA 1
ATOM 856 C C . ALA A 1 120 ? -0.095 8.039 1.603 1 98.94 120 ALA A C 1
ATOM 858 O O . ALA A 1 120 ? -0.742 9.078 1.444 1 98.94 120 ALA A O 1
ATOM 859 N N . ILE A 1 121 ? 0.622 7.75 2.689 1 98.94 121 ILE A N 1
ATOM 860 C CA . ILE A 1 121 ? 0.958 8.781 3.666 1 98.94 121 ILE A CA 1
ATOM 861 C C . ILE A 1 121 ? 2.301 9.414 3.309 1 98.94 121 ILE A C 1
ATOM 863 O O . ILE A 1 121 ? 3.238 8.719 2.916 1 98.94 121 ILE A O 1
ATOM 867 N N . VAL A 1 122 ? 2.355 10.727 3.34 1 98.88 122 VAL A N 1
ATOM 868 C CA . VAL A 1 122 ? 3.531 11.453 2.873 1 98.88 122 VAL A CA 1
ATOM 869 C C . VAL A 1 122 ? 3.98 12.453 3.939 1 98.88 122 VAL A C 1
ATOM 871 O O . VAL A 1 122 ? 3.158 13.164 4.52 1 98.88 122 VAL A O 1
ATOM 874 N N . VAL A 1 123 ? 5.258 12.453 4.191 1 98.88 123 VAL A N 1
ATOM 875 C CA . VAL A 1 123 ? 5.91 13.461 5.027 1 98.88 123 VAL A CA 1
ATOM 876 C C . VAL A 1 123 ? 6.66 14.453 4.145 1 98.88 123 VAL A C 1
ATOM 878 O O . VAL A 1 123 ? 7.402 14.062 3.242 1 98.88 123 VAL A O 1
ATOM 881 N N . HIS A 1 124 ? 6.441 15.719 4.441 1 98.62 124 HIS A N 1
ATOM 882 C CA . HIS A 1 124 ? 7.07 16.781 3.654 1 98.62 124 HIS A CA 1
ATOM 883 C C . HIS A 1 124 ? 8.242 17.391 4.406 1 98.62 124 HIS A C 1
ATOM 885 O O . HIS A 1 124 ? 8.383 17.203 5.613 1 98.62 124 HIS A O 1
ATOM 891 N N . ALA A 1 125 ? 9.055 18.094 3.652 1 98.06 125 ALA A N 1
ATOM 892 C CA . ALA A 1 125 ? 10.281 18.672 4.191 1 98.06 125 ALA A CA 1
ATOM 893 C C . ALA A 1 125 ? 9.984 19.906 5.043 1 98.06 125 ALA A C 1
ATOM 895 O O . ALA A 1 125 ? 10.617 20.125 6.078 1 98.06 125 ALA A O 1
ATOM 896 N N . ASP A 1 126 ? 9.023 20.688 4.617 1 98.06 126 ASP A N 1
ATOM 897 C CA . ASP A 1 126 ? 8.781 22 5.234 1 98.06 126 ASP A CA 1
ATOM 898 C C . ASP A 1 126 ? 7.473 21.984 6.027 1 98.06 126 ASP A C 1
ATOM 900 O O . ASP A 1 126 ? 6.633 21.109 5.844 1 98.06 126 ASP A O 1
ATOM 904 N N . PRO A 1 127 ? 7.383 22.984 6.887 1 98.44 127 PRO A N 1
ATOM 905 C CA . PRO A 1 127 ? 6.113 23.125 7.605 1 98.44 127 PRO A CA 1
ATOM 906 C C . PRO A 1 127 ? 4.934 23.391 6.672 1 98.44 127 PRO A C 1
ATOM 908 O O . PRO A 1 127 ? 5.066 24.125 5.691 1 98.44 127 PRO A O 1
ATOM 911 N N . ASP A 1 128 ? 3.842 22.672 6.926 1 98.56 128 ASP A N 1
ATOM 912 C CA . ASP A 1 128 ? 2.551 23 6.328 1 98.56 128 ASP A CA 1
ATOM 913 C C . ASP A 1 128 ? 1.994 24.297 6.914 1 98.56 128 ASP A C 1
ATOM 915 O O . ASP A 1 128 ? 1.881 24.438 8.133 1 98.56 128 ASP A O 1
ATOM 919 N N . ASP A 1 129 ? 1.59 25.234 6.133 1 98.38 129 ASP A N 1
ATOM 920 C CA . ASP A 1 129 ? 1.075 26.5 6.645 1 98.38 129 ASP A CA 1
ATOM 921 C C . ASP A 1 129 ? -0.433 26.422 6.879 1 98.38 129 ASP A C 1
ATOM 923 O O . ASP A 1 129 ? -1.066 27.422 7.203 1 98.38 129 ASP A O 1
ATOM 927 N N . LEU A 1 130 ? -1.083 25.25 6.617 1 97.81 130 LEU A N 1
ATOM 928 C CA . LEU A 1 130 ? -2.453 24.906 6.98 1 97.81 130 LEU A CA 1
ATOM 929 C C . LEU A 1 130 ? -3.453 25.75 6.191 1 97.81 130 LEU A C 1
ATOM 931 O O . LEU A 1 130 ? -4.551 26.031 6.676 1 97.81 130 LEU A O 1
ATOM 935 N N . GLY A 1 131 ? -3.02 26.141 5.039 1 96.69 131 GLY A N 1
ATOM 936 C CA . GLY A 1 131 ? -3.902 26.938 4.203 1 96.69 131 GLY A CA 1
ATOM 937 C C . GLY A 1 131 ? -3.99 28.391 4.645 1 96.69 131 GLY A C 1
ATOM 938 O O . GLY A 1 131 ? -4.895 29.125 4.23 1 96.69 131 GLY A O 1
ATOM 939 N N . ARG A 1 132 ? -3.131 28.75 5.426 1 95.88 132 ARG A N 1
ATOM 940 C CA . ARG A 1 132 ? -3.201 30.078 6.016 1 95.88 132 ARG A CA 1
ATOM 941 C C . ARG A 1 132 ? -2.141 31 5.422 1 95.88 132 ARG A C 1
ATOM 943 O O . ARG A 1 132 ? -1.973 32.125 5.871 1 95.88 132 ARG A O 1
ATOM 950 N N . GLY A 1 133 ? -1.611 30.391 4.488 1 85.25 133 GLY A N 1
ATOM 951 C CA . GLY A 1 133 ? -0.678 31.234 3.76 1 85.25 133 GLY A CA 1
ATOM 952 C C . GLY A 1 133 ? -1.345 32.062 2.686 1 85.25 133 GLY A C 1
ATOM 953 O O . GLY A 1 133 ? -2.523 31.875 2.383 1 85.25 133 GLY A O 1
ATOM 954 N N . GLN A 1 134 ? -0.985 33.219 2.268 1 86.75 134 GLN A N 1
ATOM 955 C CA . GLN A 1 134 ? -1.549 34.188 1.33 1 86.75 134 GLN A CA 1
ATOM 956 C C . GLN A 1 134 ? -1.133 33.875 -0.103 1 86.75 134 GLN A C 1
ATOM 958 O O . GLN A 1 134 ? -0.995 34.781 -0.931 1 86.75 134 GLN A O 1
ATOM 963 N N . THR A 1 135 ? -0.928 32.562 -0.376 1 88.94 135 THR A N 1
ATOM 964 C CA . THR A 1 135 ? -0.543 32.188 -1.73 1 88.94 135 THR A CA 1
ATOM 965 C C . THR A 1 135 ? -1.418 31.047 -2.24 1 88.94 135 THR A C 1
ATOM 967 O O . THR A 1 135 ? -2.1 30.375 -1.458 1 88.94 135 THR A O 1
ATOM 970 N N . GLU A 1 136 ? -1.448 30.859 -3.521 1 89.25 136 GLU A N 1
ATOM 971 C CA . GLU A 1 136 ? -2.176 29.766 -4.152 1 89.25 136 GLU A CA 1
ATOM 972 C C . GLU A 1 136 ? -1.663 28.406 -3.664 1 89.25 136 GLU A C 1
ATOM 974 O O . GLU A 1 136 ? -2.447 27.484 -3.457 1 89.25 136 GLU A O 1
ATOM 979 N N . LEU A 1 137 ? -0.362 28.312 -3.533 1 91.75 137 LEU A N 1
ATOM 980 C CA . LEU A 1 137 ? 0.228 27.062 -3.076 1 91.75 137 LEU A CA 1
ATOM 981 C C . LEU A 1 137 ? -0.264 26.703 -1.678 1 91.75 137 LEU A C 1
ATOM 983 O O . LEU A 1 137 ? -0.431 25.516 -1.354 1 91.75 137 LEU A O 1
ATOM 987 N N . SER A 1 138 ? -0.49 27.719 -0.847 1 95.94 138 SER A N 1
ATOM 988 C CA . SER A 1 138 ? -1.026 27.516 0.497 1 95.94 138 SER A CA 1
ATOM 989 C C . SER A 1 138 ? -2.385 26.828 0.457 1 95.94 138 SER A C 1
ATOM 991 O O . SER A 1 138 ? -2.627 25.875 1.203 1 95.94 138 SER A O 1
ATOM 993 N N . LEU A 1 139 ? -3.244 27.188 -0.495 1 94.69 139 LEU A N 1
ATOM 994 C CA . LEU A 1 139 ? -4.621 26.703 -0.551 1 94.69 139 LEU A CA 1
ATOM 995 C C . LEU A 1 139 ? -4.691 25.344 -1.247 1 94.69 139 LEU A C 1
ATOM 997 O O . LEU A 1 139 ? -5.715 24.656 -1.179 1 94.69 139 LEU A O 1
ATOM 1001 N N . THR A 1 140 ? -3.641 25 -1.859 1 95.38 140 THR A N 1
ATOM 1002 C CA . THR A 1 140 ? -3.674 23.734 -2.59 1 95.38 140 THR A CA 1
ATOM 1003 C C . THR A 1 140 ? -2.887 22.656 -1.849 1 95.38 140 THR A C 1
ATOM 1005 O O . THR A 1 140 ? -3.305 21.5 -1.8 1 95.38 140 THR A O 1
ATOM 1008 N N . THR A 1 141 ? -1.733 23.078 -1.228 1 95.69 141 THR A N 1
ATOM 1009 C CA . THR A 1 141 ? -0.878 22.031 -0.667 1 95.69 141 THR A CA 1
ATOM 1010 C C . THR A 1 141 ? -0.4 22.422 0.729 1 95.69 141 THR A C 1
ATOM 1012 O O . THR A 1 141 ? 0.328 21.656 1.373 1 95.69 141 THR A O 1
ATOM 1015 N N . GLY A 1 142 ? -0.688 23.656 1.183 1 97.69 142 GLY A N 1
ATOM 1016 C CA . GLY A 1 142 ? -0.17 24.125 2.457 1 97.69 142 GLY A CA 1
ATOM 1017 C C . GLY A 1 142 ? 1.292 24.516 2.396 1 97.69 142 GLY A C 1
ATOM 1018 O O . GLY A 1 142 ? 1.922 24.75 3.432 1 97.69 142 GLY A O 1
ATOM 1019 N N . ASN A 1 143 ? 1.854 24.531 1.168 1 97.38 143 ASN A N 1
ATOM 1020 C CA . ASN A 1 143 ? 3.234 24.953 0.955 1 97.38 143 ASN A CA 1
ATOM 1021 C C . ASN A 1 143 ? 4.207 24.141 1.791 1 97.38 143 ASN A C 1
ATOM 1023 O O . ASN A 1 143 ? 5.094 24.688 2.445 1 97.38 143 ASN A O 1
ATOM 1027 N N . ALA A 1 144 ? 4.082 22.906 1.754 1 96.88 144 ALA A N 1
ATOM 1028 C CA . ALA A 1 144 ? 4.824 22.062 2.689 1 96.88 144 ALA A CA 1
ATOM 1029 C C . ALA A 1 144 ? 6.121 21.562 2.062 1 96.88 144 ALA A C 1
ATOM 1031 O O . ALA A 1 144 ? 6.832 20.75 2.658 1 96.88 144 ALA A O 1
ATOM 1032 N N . GLY A 1 145 ? 6.438 21.922 0.793 1 96.19 145 GLY A N 1
ATOM 1033 C CA . GLY A 1 145 ? 7.719 21.594 0.184 1 96.19 145 GLY A CA 1
ATOM 1034 C C . GLY A 1 145 ? 7.812 20.172 -0.309 1 96.19 145 GLY A C 1
ATOM 1035 O O . GLY A 1 145 ? 6.797 19.562 -0.646 1 96.19 145 GLY A O 1
ATOM 1036 N N . GLU A 1 146 ? 9 19.625 -0.369 1 97.06 146 GLU A N 1
ATOM 1037 C CA . GLU A 1 146 ? 9.328 18.344 -0.984 1 97.06 146 GLU A CA 1
ATOM 1038 C C . GLU A 1 146 ? 8.75 17.188 -0.181 1 97.06 146 GLU A C 1
ATOM 1040 O O . GLU A 1 146 ? 8.641 17.266 1.044 1 97.06 146 GLU A O 1
ATOM 1045 N N . ARG A 1 147 ? 8.391 16.156 -0.926 1 98.5 147 ARG A N 1
ATOM 1046 C CA . ARG A 1 147 ? 8.008 14.883 -0.304 1 98.5 147 ARG A CA 1
ATOM 1047 C C . ARG A 1 147 ? 9.242 14.094 0.128 1 98.5 147 ARG A C 1
ATOM 1049 O O . ARG A 1 147 ? 9.953 13.539 -0.71 1 98.5 147 ARG A O 1
ATOM 1056 N N . VAL A 1 148 ? 9.531 13.938 1.426 1 98.5 148 VAL A N 1
ATOM 1057 C CA . VAL A 1 148 ? 10.82 13.398 1.86 1 98.5 148 VAL A CA 1
ATOM 1058 C C . VAL A 1 148 ? 10.68 11.914 2.17 1 98.5 148 VAL A C 1
ATOM 1060 O O . VAL A 1 148 ? 11.672 11.172 2.16 1 98.5 148 VAL A O 1
ATOM 1063 N N . ALA A 1 149 ? 9.5 11.477 2.473 1 98.81 149 ALA A N 1
ATOM 1064 C CA . ALA A 1 149 ? 9.203 10.062 2.691 1 98.81 149 ALA A CA 1
ATOM 1065 C C . ALA A 1 149 ? 7.727 9.766 2.441 1 98.81 149 ALA A C 1
ATOM 1067 O O . ALA A 1 149 ? 6.871 10.641 2.629 1 98.81 149 ALA A O 1
ATOM 1068 N N . CYS A 1 150 ? 7.465 8.586 2.053 1 98.88 150 CYS A N 1
ATOM 1069 C CA . CYS A 1 150 ? 6.082 8.164 1.847 1 98.88 150 CYS A CA 1
ATOM 1070 C C . CYS A 1 150 ? 5.938 6.66 2.029 1 98.88 150 CYS A C 1
ATOM 1072 O O . CYS A 1 150 ? 6.934 5.941 2.109 1 98.88 150 CYS A O 1
ATOM 1074 N N . GLY A 1 151 ? 4.816 6.184 2.193 1 98.88 151 GLY A N 1
ATOM 1075 C CA . GLY A 1 151 ? 4.477 4.77 2.264 1 98.88 151 GLY A CA 1
ATOM 1076 C C . GLY A 1 151 ? 3.039 4.484 1.872 1 98.88 151 GLY A C 1
ATOM 1077 O O . GLY A 1 151 ? 2.137 5.266 2.18 1 98.88 151 GLY A O 1
ATOM 1078 N N . VAL A 1 152 ? 2.812 3.383 1.188 1 98.94 152 VAL A N 1
ATOM 1079 C CA . VAL A 1 152 ? 1.465 2.947 0.835 1 98.94 152 VAL A CA 1
ATOM 1080 C C . VAL A 1 152 ? 0.767 2.377 2.068 1 98.94 152 VAL A C 1
ATOM 1082 O O . VAL A 1 152 ? 1.356 1.593 2.814 1 98.94 152 VAL A O 1
ATOM 1085 N N . ILE A 1 153 ? -0.463 2.822 2.291 1 98.94 153 ILE A N 1
ATOM 1086 C CA . ILE A 1 153 ? -1.243 2.377 3.441 1 98.94 153 ILE A CA 1
ATOM 1087 C C . ILE A 1 153 ? -1.859 1.01 3.148 1 98.94 153 ILE A C 1
ATOM 1089 O O . ILE A 1 153 ? -2.729 0.886 2.283 1 98.94 153 ILE A O 1
ATOM 1093 N N . GLY A 1 154 ? -1.386 0.026 3.846 1 98.88 154 GLY A N 1
ATOM 1094 C CA . GLY A 1 154 ? -1.831 -1.346 3.654 1 98.88 154 GLY A CA 1
ATOM 1095 C C . GLY A 1 154 ? -2.615 -1.89 4.832 1 98.88 154 GLY A C 1
ATOM 1096 O O . GLY A 1 154 ? -2.521 -1.362 5.945 1 98.88 154 GLY A O 1
ATOM 1097 N N . LEU A 1 155 ? -3.354 -2.908 4.562 1 98.31 155 LEU A N 1
ATOM 1098 C CA . LEU A 1 155 ? -4.16 -3.549 5.598 1 98.31 155 LEU A CA 1
ATOM 1099 C C . LEU A 1 155 ? -3.273 -4.254 6.617 1 98.31 155 LEU A C 1
ATOM 1101 O O . LEU A 1 155 ? -2.266 -4.863 6.254 1 98.31 155 LEU A O 1
ATOM 1105 N N . GLN A 1 156 ? -3.701 -4.16 7.805 1 97.94 156 GLN A N 1
ATOM 1106 C CA . GLN A 1 156 ? -3.037 -4.859 8.898 1 97.94 156 GLN A CA 1
ATOM 1107 C C . GLN A 1 156 ? -4.035 -5.691 9.703 1 97.94 156 GLN A C 1
ATOM 1109 O O . GLN A 1 156 ? -5.223 -5.371 9.75 1 97.94 156 GLN A O 1
ATOM 1114 N N . GLU A 1 157 ? -3.596 -6.863 10.359 1 92.38 157 GLU A N 1
ATOM 1115 C CA . GLU A 1 157 ? -4.457 -7.715 11.172 1 92.38 157 GLU A CA 1
ATOM 1116 C C . GLU A 1 157 ? -4.973 -6.961 12.398 1 92.38 157 GLU A C 1
ATOM 1118 O O . GLU A 1 157 ? -4.242 -6.176 13.008 1 92.38 157 GLU A O 1
ATOM 1123 N N . MET B 1 1 ? -11.945 2.525 -15.695 1 88.69 1 MET B N 1
ATOM 1124 C CA . MET B 1 1 ? -10.828 1.605 -15.492 1 88.69 1 MET B CA 1
ATOM 1125 C C . MET B 1 1 ? -10.133 1.886 -14.164 1 88.69 1 MET B C 1
ATOM 1127 O O . MET B 1 1 ? -9.836 3.039 -13.844 1 88.69 1 MET B O 1
ATOM 1131 N N . VAL B 1 2 ? -10.078 0.862 -13.336 1 93.81 2 VAL B N 1
ATOM 1132 C CA . VAL B 1 2 ? -9.367 0.975 -12.07 1 93.81 2 VAL B CA 1
ATOM 1133 C C . VAL B 1 2 ? -7.969 0.389 -12.203 1 93.81 2 VAL B C 1
ATOM 1135 O O . VAL B 1 2 ? -7.793 -0.698 -12.758 1 93.81 2 VAL B O 1
ATOM 1138 N N . LYS B 1 3 ? -6.984 1.172 -11.797 1 97.81 3 LYS B N 1
ATOM 1139 C CA . LYS B 1 3 ? -5.594 0.743 -11.867 1 97.81 3 LYS B CA 1
ATOM 1140 C C . LYS B 1 3 ? -4.949 0.73 -10.484 1 97.81 3 LYS B C 1
ATOM 1142 O O . LYS B 1 3 ? -5.312 1.528 -9.617 1 97.81 3 LYS B O 1
ATOM 1147 N N . ALA B 1 4 ? 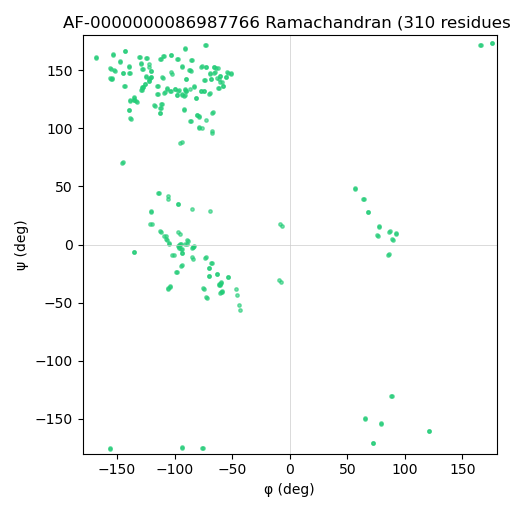-4.02 -0.17 -10.32 1 98.62 4 ALA B N 1
ATOM 1148 C CA . ALA B 1 4 ? -3.207 -0.293 -9.109 1 98.62 4 ALA B CA 1
ATOM 1149 C C . ALA B 1 4 ? -1.772 -0.686 -9.453 1 98.62 4 ALA B C 1
ATOM 1151 O O . ALA B 1 4 ? -1.473 -1.033 -10.594 1 98.62 4 ALA B O 1
ATOM 1152 N N . VAL B 1 5 ? -0.928 -0.536 -8.461 1 98.94 5 VAL B N 1
ATOM 1153 C CA . VAL B 1 5 ? 0.486 -0.825 -8.68 1 98.94 5 VAL B CA 1
ATOM 1154 C C . VAL B 1 5 ? 1.134 -1.256 -7.367 1 98.94 5 VAL B C 1
ATOM 1156 O O . VAL B 1 5 ? 0.676 -0.873 -6.289 1 98.94 5 VAL B O 1
ATOM 1159 N N . ALA B 1 6 ? 2.119 -2.08 -7.438 1 98.88 6 ALA B N 1
ATOM 1160 C CA . ALA B 1 6 ? 2.973 -2.445 -6.312 1 98.88 6 ALA B CA 1
ATOM 1161 C C . ALA B 1 6 ? 4.449 -2.385 -6.699 1 98.88 6 ALA B C 1
ATOM 1163 O O . ALA B 1 6 ? 4.859 -2.979 -7.699 1 98.88 6 ALA B O 1
ATOM 1164 N N . VAL B 1 7 ? 5.176 -1.621 -6.004 1 98.75 7 VAL B N 1
ATOM 1165 C CA . VAL B 1 7 ? 6.629 -1.642 -6.102 1 98.75 7 VAL B CA 1
ATOM 1166 C C . VAL B 1 7 ? 7.203 -2.623 -5.082 1 98.75 7 VAL B C 1
ATOM 1168 O O . VAL B 1 7 ? 6.891 -2.549 -3.893 1 98.75 7 VAL B O 1
ATOM 1171 N N . LEU B 1 8 ? 8.039 -3.512 -5.535 1 98.62 8 LEU B N 1
ATOM 1172 C CA . LEU B 1 8 ? 8.477 -4.617 -4.688 1 98.62 8 LEU B CA 1
ATOM 1173 C C . LEU B 1 8 ? 9.633 -4.188 -3.789 1 98.62 8 LEU B C 1
ATOM 1175 O O . LEU B 1 8 ? 10.57 -3.523 -4.246 1 98.62 8 LEU B O 1
ATOM 1179 N N . GLU B 1 9 ? 9.516 -4.574 -2.576 1 95.44 9 GLU B N 1
ATOM 1180 C CA . GLU B 1 9 ? 10.617 -4.531 -1.618 1 95.44 9 GLU B CA 1
ATOM 1181 C C . GLU B 1 9 ? 11.234 -5.914 -1.422 1 95.44 9 GLU B C 1
ATOM 1183 O O . GLU B 1 9 ? 10.531 -6.926 -1.498 1 95.44 9 GLU B O 1
ATOM 1188 N N . SER B 1 10 ? 12.523 -5.895 -1.18 1 96 10 SER B N 1
ATOM 1189 C CA . SER B 1 10 ? 13.25 -7.148 -1.017 1 96 10 SER B CA 1
ATOM 1190 C C . SER B 1 10 ? 14.492 -6.953 -0.154 1 96 10 SER B C 1
ATOM 1192 O O . SER B 1 10 ? 15.133 -5.902 -0.202 1 96 10 SER B O 1
ATOM 1194 N N . SER B 1 11 ? 14.742 -7.973 0.648 1 88.38 11 SER B N 1
ATOM 1195 C CA . SER B 1 11 ? 16.031 -7.996 1.331 1 88.38 11 SER B CA 1
ATOM 1196 C C . SER B 1 11 ? 17.047 -8.852 0.575 1 88.38 11 SER B C 1
ATOM 1198 O O . SER B 1 11 ? 18.219 -8.891 0.933 1 88.38 11 SER B O 1
ATOM 1200 N N . LEU B 1 12 ? 16.625 -9.453 -0.49 1 91 12 LEU B N 1
ATOM 1201 C CA . LEU B 1 12 ? 17.469 -10.398 -1.204 1 91 12 LEU B CA 1
ATOM 1202 C C . LEU B 1 12 ? 17.859 -9.859 -2.578 1 91 12 LEU B C 1
ATOM 1204 O O . LEU B 1 12 ? 18.344 -10.609 -3.426 1 91 12 LEU B O 1
ATOM 1208 N N . GLY B 1 13 ? 17.625 -8.641 -2.857 1 95.75 13 GLY B N 1
ATOM 1209 C CA . GLY B 1 13 ? 18.062 -8.016 -4.09 1 95.75 13 GLY B CA 1
ATOM 1210 C C . GLY B 1 13 ? 17.062 -8.133 -5.219 1 95.75 13 GLY B C 1
ATOM 1211 O O . GLY B 1 13 ? 17.375 -7.824 -6.371 1 95.75 13 GLY B O 1
ATOM 1212 N N . VAL B 1 14 ? 15.945 -8.68 -4.945 1 98.44 14 VAL B N 1
ATOM 1213 C CA . VAL B 1 14 ? 14.875 -8.773 -5.926 1 98.44 14 VAL B CA 1
ATOM 1214 C C . VAL B 1 14 ? 14.172 -7.422 -6.055 1 98.44 14 VAL B C 1
ATOM 1216 O O . VAL B 1 14 ? 13.898 -6.758 -5.051 1 98.44 14 VAL B O 1
ATOM 1219 N N . SER B 1 15 ? 13.961 -6.969 -7.273 1 98.12 15 SER B N 1
ATOM 1220 C CA . SER B 1 15 ? 13.297 -5.695 -7.52 1 98.12 15 SER B CA 1
ATOM 1221 C C . SER B 1 15 ? 12.328 -5.789 -8.695 1 98.12 15 SER B C 1
ATOM 1223 O O . SER B 1 15 ? 12.484 -6.648 -9.562 1 98.12 15 SER B O 1
ATOM 1225 N N . GLY B 1 16 ? 11.328 -4.961 -8.688 1 98.62 16 GLY B N 1
ATOM 1226 C CA . GLY B 1 16 ? 10.375 -4.938 -9.781 1 98.62 16 GLY B CA 1
ATOM 1227 C C . GLY B 1 16 ? 9.102 -4.18 -9.445 1 98.62 16 GLY B C 1
ATOM 1228 O O . GLY B 1 16 ? 8.961 -3.654 -8.336 1 98.62 16 GLY B O 1
ATOM 1229 N N . THR B 1 17 ? 8.32 -3.998 -10.43 1 98.81 17 THR B N 1
ATOM 1230 C CA . THR B 1 17 ? 7.023 -3.34 -10.312 1 98.81 17 THR B CA 1
ATOM 1231 C C . THR B 1 17 ? 5.926 -4.199 -10.93 1 98.81 17 THR B C 1
ATOM 1233 O O . THR B 1 17 ? 6.117 -4.797 -11.992 1 98.81 17 THR B O 1
ATOM 1236 N N . VAL B 1 18 ? 4.852 -4.324 -10.273 1 98.94 18 VAL B N 1
ATOM 1237 C CA . VAL B 1 18 ? 3.686 -5.066 -10.742 1 98.94 18 VAL B CA 1
ATOM 1238 C C . VAL B 1 18 ? 2.512 -4.109 -10.945 1 98.94 18 VAL B C 1
ATOM 1240 O O . VAL B 1 18 ? 2.184 -3.322 -10.055 1 98.94 18 VAL B O 1
ATOM 1243 N N . PHE B 1 19 ? 1.891 -4.172 -12.07 1 98.88 19 PHE B N 1
ATOM 1244 C CA . PHE B 1 19 ? 0.75 -3.33 -12.406 1 98.88 19 PHE B CA 1
ATOM 1245 C C . PHE B 1 19 ? -0.531 -4.152 -12.477 1 98.88 19 PHE B C 1
ATOM 1247 O O . PHE B 1 19 ? -0.522 -5.289 -12.953 1 98.88 19 PHE B O 1
ATOM 1254 N N . PHE B 1 20 ? -1.604 -3.557 -12.055 1 98.56 20 PHE B N 1
ATOM 1255 C CA . PHE B 1 20 ? -2.939 -4.141 -12.109 1 98.56 20 PHE B CA 1
ATOM 1256 C C . PHE B 1 20 ? -3.908 -3.209 -12.82 1 98.56 20 PHE B C 1
ATOM 1258 O O . PHE B 1 20 ? -3.869 -1.993 -12.625 1 98.56 20 PHE B O 1
ATOM 1265 N N . SER B 1 21 ? -4.711 -3.787 -13.617 1 97.44 21 SER B N 1
ATOM 1266 C CA . SER B 1 21 ? -5.754 -3.002 -14.273 1 97.44 21 SER B CA 1
ATOM 1267 C C . SER B 1 21 ? -7.043 -3.807 -14.414 1 97.44 21 SER B C 1
ATOM 1269 O O . SER B 1 21 ? -7.004 -5 -14.719 1 97.44 21 SER B O 1
ATOM 1271 N N . GLN B 1 22 ? -8.094 -3.15 -14.117 1 95.56 22 GLN B N 1
ATOM 1272 C CA . GLN B 1 22 ? -9.422 -3.756 -14.227 1 95.56 22 GLN B CA 1
ATOM 1273 C C . GLN B 1 22 ? -10.422 -2.777 -14.82 1 95.56 22 GLN B C 1
ATOM 1275 O O . GLN B 1 22 ? -10.5 -1.621 -14.406 1 95.56 22 GLN B O 1
ATOM 1280 N N . ASN B 1 23 ? -11.094 -3.074 -15.867 1 87.31 23 ASN B N 1
ATOM 1281 C CA . ASN B 1 23 ? -12.086 -2.213 -16.5 1 87.31 23 ASN B CA 1
ATOM 1282 C C . ASN B 1 23 ? -13.32 -2.035 -15.625 1 87.31 23 ASN B C 1
ATOM 1284 O O . ASN B 1 23 ? -13.805 -2.996 -15.023 1 87.31 23 ASN B O 1
ATOM 1288 N N . GLY B 1 24 ? -13.469 -0.918 -14.766 1 66.25 24 GLY B N 1
ATOM 1289 C CA . GLY B 1 24 ? -14.461 -0.495 -13.789 1 66.25 24 GLY B CA 1
ATOM 1290 C C . GLY B 1 24 ? -15.891 -0.701 -14.258 1 66.25 24 GLY B C 1
ATOM 1291 O O . GLY B 1 24 ? -16.828 -0.666 -13.453 1 66.25 24 GLY B O 1
ATOM 1292 N N . ASN B 1 25 ? -16.109 -0.077 -15.414 1 49.97 25 ASN B N 1
ATOM 1293 C CA . ASN B 1 25 ? -17.484 0.18 -15.797 1 49.97 25 ASN B CA 1
ATOM 1294 C C . ASN B 1 25 ? -18.375 -1.052 -15.586 1 49.97 25 ASN B C 1
ATOM 1296 O O . ASN B 1 25 ? -19.578 -1.002 -15.812 1 49.97 25 ASN B O 1
ATOM 1300 N N . GLY B 1 26 ? -18 -2.199 -15.906 1 42.22 26 GLY B N 1
ATOM 1301 C CA . GLY B 1 26 ? -19.125 -3.123 -15.977 1 42.22 26 GLY B CA 1
ATOM 1302 C C . GLY B 1 26 ? -19.672 -3.5 -14.617 1 42.22 26 GLY B C 1
ATOM 1303 O O . GLY B 1 26 ? -18.969 -3.418 -13.609 1 42.22 26 GLY B O 1
ATOM 1304 N N . SER B 1 27 ? -20.922 -2.92 -14.289 1 41.03 27 SER B N 1
ATOM 1305 C CA . SER B 1 27 ? -21.766 -3.479 -13.242 1 41.03 27 SER B CA 1
ATOM 1306 C C . SER B 1 27 ? -21.234 -4.824 -12.758 1 41.03 27 SER B C 1
ATOM 1308 O O . SER B 1 27 ? -21.766 -5.395 -11.805 1 41.03 27 SER B O 1
ATOM 1310 N N . SER B 1 28 ? -20.625 -5.504 -13.602 1 44.44 28 SER B N 1
ATOM 1311 C CA . SER B 1 28 ? -20.531 -6.922 -13.281 1 44.44 28 SER B CA 1
ATOM 1312 C C . SER B 1 28 ? -19.203 -7.234 -12.594 1 44.44 28 SER B C 1
ATOM 1314 O O . SER B 1 28 ? -18.141 -6.855 -13.086 1 44.44 28 SER B O 1
ATOM 1316 N N . ASN B 1 29 ? -19.031 -7.129 -11.195 1 52.06 29 ASN B N 1
ATOM 1317 C CA . ASN B 1 29 ? -18.094 -7.938 -10.43 1 52.06 29 ASN B CA 1
ATOM 1318 C C . ASN B 1 29 ? -17.453 -9.023 -11.297 1 52.06 29 ASN B C 1
ATOM 1320 O O . ASN B 1 29 ? -16.703 -9.859 -10.789 1 52.06 29 ASN B O 1
ATOM 1324 N N . GLN B 1 30 ? -17.688 -8.688 -12.68 1 63.41 30 GLN B N 1
ATOM 1325 C CA . GLN B 1 30 ? -17.375 -9.875 -13.469 1 63.41 30 GLN B CA 1
ATOM 1326 C C . GLN B 1 30 ? -16.25 -9.594 -14.469 1 63.41 30 GLN B C 1
ATOM 1328 O O . GLN B 1 30 ? -16.031 -10.375 -15.398 1 63.41 30 GLN B O 1
ATOM 1333 N N . CYS B 1 31 ? -15.43 -8.422 -14.25 1 86.5 31 CYS B N 1
ATOM 1334 C CA . CYS B 1 31 ? -14.359 -8.219 -15.227 1 86.5 31 CYS B CA 1
ATOM 1335 C C . CYS B 1 31 ? -13.023 -8.711 -14.68 1 86.5 31 CYS B C 1
ATOM 1337 O O . CYS B 1 31 ? -12.711 -8.484 -13.508 1 86.5 31 CYS B O 1
ATOM 1339 N N . PRO B 1 32 ? -12.367 -9.43 -15.539 1 93.75 32 PRO B N 1
ATOM 1340 C CA . PRO B 1 32 ? -11.07 -9.945 -15.094 1 93.75 32 PRO B CA 1
ATOM 1341 C C . PRO B 1 32 ? -10.055 -8.836 -14.852 1 93.75 32 PRO B C 1
ATOM 1343 O O . PRO B 1 32 ? -10.227 -7.711 -15.328 1 93.75 32 PRO B O 1
ATOM 1346 N N . THR B 1 33 ? -9.141 -9.047 -14.016 1 96.88 33 THR B N 1
ATOM 1347 C CA . THR B 1 33 ? -8.023 -8.148 -13.75 1 96.88 33 THR B CA 1
ATOM 1348 C C . THR B 1 33 ? -6.785 -8.57 -14.539 1 96.88 33 THR B C 1
ATOM 1350 O O . THR B 1 33 ? -6.445 -9.758 -14.578 1 96.88 33 THR B O 1
ATOM 1353 N N . THR B 1 34 ? -6.168 -7.625 -15.172 1 98 34 THR B N 1
ATOM 1354 C CA . THR B 1 34 ? -4.887 -7.855 -15.828 1 98 34 THR B CA 1
ATOM 1355 C C . THR B 1 34 ? -3.729 -7.488 -14.906 1 98 34 THR B C 1
ATOM 1357 O O . THR B 1 34 ? -3.729 -6.414 -14.305 1 98 34 THR B O 1
ATOM 1360 N N . VAL B 1 35 ? -2.781 -8.438 -14.773 1 98.75 35 VAL B N 1
ATOM 1361 C CA . VAL B 1 35 ? -1.585 -8.25 -13.961 1 98.75 35 VAL B CA 1
ATOM 1362 C C . VAL B 1 35 ? -0.342 -8.32 -14.852 1 98.75 35 VAL B C 1
ATOM 1364 O O . VAL B 1 35 ? -0.105 -9.328 -15.516 1 98.75 35 VAL B O 1
ATOM 1367 N N . THR B 1 36 ? 0.405 -7.246 -14.875 1 98.88 36 THR B N 1
ATOM 1368 C CA . THR B 1 36 ? 1.631 -7.207 -15.664 1 98.88 36 THR B CA 1
ATOM 1369 C C . THR B 1 36 ? 2.805 -6.723 -14.812 1 98.88 36 THR B C 1
ATOM 1371 O O . THR B 1 36 ? 2.607 -6.074 -13.789 1 98.88 36 THR B O 1
ATOM 1374 N N . GLY B 1 37 ? 3.99 -7.141 -15.273 1 98.69 37 GLY B N 1
ATOM 1375 C CA . GLY B 1 37 ? 5.137 -6.633 -14.539 1 98.69 37 GLY B CA 1
ATOM 1376 C C . GLY B 1 37 ? 6.457 -7.203 -15.023 1 98.69 37 GLY B C 1
ATOM 1377 O O . GLY B 1 37 ? 6.488 -8.008 -15.961 1 98.69 37 GLY B O 1
ATOM 1378 N N . ASN B 1 38 ? 7.402 -6.641 -14.445 1 98.44 38 ASN B N 1
ATOM 1379 C CA . ASN B 1 38 ? 8.789 -7.047 -14.625 1 98.44 38 ASN B CA 1
ATOM 1380 C C . ASN B 1 38 ? 9.531 -7.113 -13.289 1 98.44 38 ASN B C 1
ATOM 1382 O O . ASN B 1 38 ? 9.539 -6.145 -12.531 1 98.44 38 ASN B O 1
ATOM 1386 N N . ILE B 1 39 ? 10.086 -8.281 -13.055 1 98.81 39 ILE B N 1
ATOM 1387 C CA . ILE B 1 39 ? 10.805 -8.5 -11.805 1 98.81 39 ILE B CA 1
ATOM 1388 C C . ILE B 1 39 ? 12.203 -9.031 -12.094 1 98.81 39 ILE B C 1
ATOM 1390 O O . ILE B 1 39 ? 12.375 -9.93 -12.922 1 98.81 39 ILE B O 1
ATOM 1394 N N . SER B 1 40 ? 13.172 -8.5 -11.43 1 98.75 40 SER B N 1
ATOM 1395 C CA . SER B 1 40 ? 14.562 -8.891 -11.617 1 98.75 40 SER B CA 1
ATOM 1396 C C . SER B 1 40 ? 15.203 -9.336 -10.305 1 98.75 40 SER B C 1
ATOM 1398 O O . SER B 1 40 ? 14.695 -9.016 -9.227 1 98.75 40 SER B O 1
ATOM 1400 N N . GLY B 1 41 ? 16.328 -10.102 -10.5 1 98.69 41 GLY B N 1
ATOM 1401 C CA . GLY B 1 41 ? 17.062 -10.562 -9.328 1 98.69 41 GLY B CA 1
ATOM 1402 C C . GLY B 1 41 ? 16.625 -11.922 -8.844 1 98.69 41 GLY B C 1
ATOM 1403 O O . GLY B 1 41 ? 17 -12.352 -7.746 1 98.69 41 GLY B O 1
ATOM 1404 N N . LEU B 1 42 ? 15.812 -12.562 -9.609 1 98.62 42 LEU B N 1
ATOM 1405 C CA . LEU B 1 42 ? 15.336 -13.898 -9.258 1 98.62 42 LEU B CA 1
ATOM 1406 C C . LEU B 1 42 ? 16.312 -14.969 -9.75 1 98.62 42 LEU B C 1
ATOM 1408 O O . LEU B 1 42 ? 17.062 -14.742 -10.695 1 98.62 42 LEU B O 1
ATOM 1412 N N . GLN B 1 43 ? 16.328 -16.062 -9.008 1 97.94 43 GLN B N 1
ATOM 1413 C CA . GLN B 1 43 ? 16.953 -17.234 -9.609 1 97.94 43 GLN B CA 1
ATOM 1414 C C . GLN B 1 43 ? 16.172 -17.719 -10.82 1 97.94 43 GLN B C 1
ATOM 1416 O O . GLN B 1 43 ? 14.945 -17.641 -10.844 1 97.94 43 GLN B O 1
ATOM 1421 N N . ALA B 1 44 ? 16.938 -18.281 -11.781 1 98.62 44 ALA B N 1
ATOM 1422 C CA . ALA B 1 44 ? 16.266 -18.812 -12.961 1 98.62 44 ALA B CA 1
ATOM 1423 C C . ALA B 1 44 ? 15.289 -19.922 -12.57 1 98.62 44 ALA B C 1
ATOM 1425 O O . ALA B 1 44 ? 15.586 -20.75 -11.703 1 98.62 44 ALA B O 1
ATOM 1426 N N . GLY B 1 45 ? 14.078 -19.859 -13.297 1 98.69 45 GLY B N 1
ATOM 1427 C CA . GLY B 1 45 ? 13.094 -20.906 -13.023 1 98.69 45 GLY B CA 1
ATOM 1428 C C . GLY B 1 45 ? 11.766 -20.359 -12.539 1 98.69 45 GLY B C 1
ATOM 1429 O O . GLY B 1 45 ? 11.422 -19.203 -12.805 1 98.69 45 GLY B O 1
ATOM 1430 N N . LEU B 1 46 ? 10.984 -21.203 -11.898 1 98.81 46 LEU B N 1
ATOM 1431 C CA . LEU B 1 46 ? 9.633 -20.891 -11.461 1 98.81 46 LEU B CA 1
ATOM 1432 C C . LEU B 1 46 ? 9.641 -20.297 -10.055 1 98.81 46 LEU B C 1
ATOM 1434 O O . LEU B 1 46 ? 10.398 -20.75 -9.195 1 98.81 46 LEU B O 1
ATOM 1438 N N . HIS B 1 47 ? 8.805 -19.359 -9.836 1 98.81 47 HIS B N 1
ATOM 1439 C CA . HIS B 1 47 ? 8.609 -18.734 -8.531 1 98.81 47 HIS B CA 1
ATOM 1440 C C . HIS B 1 47 ? 7.125 -18.578 -8.219 1 98.81 47 HIS B C 1
ATOM 1442 O O . HIS B 1 47 ? 6.379 -18 -9.016 1 98.81 47 HIS B O 1
ATOM 1448 N N . GLY B 1 48 ? 6.703 -19.062 -7.09 1 98.81 48 GLY B N 1
ATOM 1449 C CA . GLY B 1 48 ? 5.332 -18.812 -6.668 1 98.81 48 GLY B CA 1
ATOM 1450 C C . GLY B 1 48 ? 4.973 -17.344 -6.609 1 98.81 48 GLY B C 1
ATOM 1451 O O . GLY B 1 48 ? 5.789 -16.516 -6.195 1 98.81 48 GLY B O 1
ATOM 1452 N N . PHE B 1 49 ? 3.816 -17.078 -6.938 1 98.94 49 PHE B N 1
ATOM 1453 C CA . PHE B 1 49 ? 3.312 -15.719 -7.051 1 98.94 49 PHE B CA 1
ATOM 1454 C C . PHE B 1 49 ? 1.896 -15.617 -6.5 1 98.94 49 PHE B C 1
ATOM 1456 O O . PHE B 1 49 ? 0.976 -16.25 -7.016 1 98.94 49 PHE B O 1
ATOM 1463 N N . HIS B 1 50 ? 1.71 -14.812 -5.391 1 98.94 50 HIS B N 1
ATOM 1464 C CA . HIS B 1 50 ? 0.423 -14.797 -4.703 1 98.94 50 HIS B CA 1
ATOM 1465 C C . HIS B 1 50 ? 0.099 -13.406 -4.172 1 98.94 50 HIS B C 1
ATOM 1467 O O . HIS B 1 50 ? 1.004 -12.641 -3.832 1 98.94 50 HIS B O 1
ATOM 1473 N N . VAL B 1 51 ? -1.188 -13.086 -4.148 1 98.88 51 VAL B N 1
ATOM 1474 C CA . VAL B 1 51 ? -1.655 -11.992 -3.305 1 98.88 51 VAL B CA 1
ATOM 1475 C C . VAL B 1 51 ? -1.834 -12.484 -1.87 1 98.88 51 VAL B C 1
ATOM 1477 O O . VAL B 1 51 ? -2.477 -13.508 -1.637 1 98.88 51 VAL B O 1
ATOM 1480 N N . HIS B 1 52 ? -1.215 -11.797 -0.957 1 98.88 52 HIS B N 1
ATOM 1481 C CA . HIS B 1 52 ? -1.363 -12.086 0.464 1 98.88 52 HIS B CA 1
ATOM 1482 C C . HIS B 1 52 ? -2.391 -11.164 1.111 1 98.88 52 HIS B C 1
ATOM 1484 O O . HIS B 1 52 ? -2.686 -10.094 0.586 1 98.88 52 HIS B O 1
ATOM 1490 N N . ALA B 1 53 ? -2.93 -11.586 2.279 1 98.56 53 ALA B N 1
ATOM 1491 C CA . ALA B 1 53 ? -4.113 -10.984 2.895 1 98.56 53 ALA B CA 1
ATOM 1492 C C . ALA B 1 53 ? -3.807 -9.594 3.439 1 98.56 53 ALA B C 1
ATOM 1494 O O . ALA B 1 53 ? -4.695 -8.742 3.514 1 98.56 53 ALA B O 1
ATOM 1495 N N . LEU B 1 54 ? -2.594 -9.336 3.789 1 98.75 54 LEU B N 1
ATOM 1496 C CA . LEU B 1 54 ? -2.258 -8.086 4.465 1 98.75 54 LEU B CA 1
ATOM 1497 C C . LEU B 1 54 ? -1.237 -7.289 3.66 1 98.75 54 LEU B C 1
ATOM 1499 O O . LEU B 1 54 ? -0.418 -7.867 2.943 1 98.75 54 LEU B O 1
ATOM 1503 N N . GLY B 1 55 ? -1.368 -5.965 3.688 1 98.81 55 GLY B N 1
ATOM 1504 C CA . GLY B 1 55 ? -0.357 -5.059 3.166 1 98.81 55 GLY B CA 1
ATOM 1505 C C . GLY B 1 55 ? 0.576 -4.523 4.238 1 98.81 55 GLY B C 1
ATOM 1506 O O . GLY B 1 55 ? 0.844 -3.322 4.293 1 98.81 55 GLY B O 1
ATOM 1507 N N . ASP B 1 56 ? 0.877 -5.34 5.223 1 98.81 56 ASP B N 1
ATOM 1508 C CA . ASP B 1 56 ? 1.799 -5.062 6.32 1 98.81 56 ASP B CA 1
ATOM 1509 C C . ASP B 1 56 ? 3.213 -5.531 5.98 1 98.81 56 ASP B C 1
ATOM 1511 O O . ASP B 1 56 ? 3.451 -6.727 5.809 1 98.81 56 ASP B O 1
ATOM 1515 N N . THR B 1 57 ? 4.176 -4.582 5.895 1 98.31 57 THR B N 1
ATOM 1516 C CA . THR B 1 57 ? 5.559 -4.961 5.621 1 98.31 57 THR B CA 1
ATOM 1517 C C . THR B 1 57 ? 6.477 -4.516 6.754 1 98.31 57 THR B C 1
ATOM 1519 O O . THR B 1 57 ? 7.645 -4.184 6.52 1 98.31 57 THR B O 1
ATOM 1522 N N . THR B 1 58 ? 5.949 -4.414 7.957 1 98.06 58 THR B N 1
ATOM 1523 C CA . THR B 1 58 ? 6.723 -3.961 9.109 1 98.06 58 THR B CA 1
ATOM 1524 C C . THR B 1 58 ? 7.906 -4.891 9.367 1 98.06 58 THR B C 1
ATOM 1526 O O . THR B 1 58 ? 8.961 -4.449 9.828 1 98.06 58 THR B O 1
ATOM 1529 N N . ASN B 1 59 ? 7.793 -6.145 9.141 1 97.06 59 ASN B N 1
ATOM 1530 C CA . ASN B 1 59 ? 8.875 -7.125 9.195 1 97.06 59 ASN B CA 1
ATOM 1531 C C . ASN B 1 59 ? 9.172 -7.711 7.812 1 97.06 59 ASN B C 1
ATOM 1533 O O . ASN B 1 59 ? 9.32 -8.922 7.672 1 97.06 59 ASN B O 1
ATOM 1537 N N . GLY B 1 60 ? 9.219 -6.832 6.875 1 96.94 60 GLY B N 1
ATOM 1538 C CA . GLY B 1 60 ? 9.391 -7.312 5.512 1 96.94 60 GLY B CA 1
ATOM 1539 C C . GLY B 1 60 ? 8.211 -8.133 5.02 1 96.94 60 GLY B C 1
ATOM 1540 O O . GLY B 1 60 ? 7.07 -7.887 5.41 1 96.94 60 GLY B O 1
ATOM 1541 N N . CYS B 1 61 ? 8.508 -9.023 4.168 1 98.12 61 CYS B N 1
ATOM 1542 C CA . CYS B 1 61 ? 7.449 -9.797 3.525 1 98.12 61 CYS B CA 1
ATOM 1543 C C . CYS B 1 61 ? 6.84 -10.805 4.496 1 98.12 61 CYS B C 1
ATOM 1545 O O . CYS B 1 61 ? 5.766 -11.352 4.238 1 98.12 61 CYS B O 1
ATOM 1547 N N . SER B 1 62 ? 7.461 -10.977 5.598 1 97.31 62 SER B N 1
ATOM 1548 C CA . SER B 1 62 ? 6.961 -11.938 6.578 1 97.31 62 SER B CA 1
ATOM 1549 C C . SER B 1 62 ? 5.664 -11.445 7.219 1 97.31 62 SER B C 1
ATOM 1551 O O . SER B 1 62 ? 4.879 -12.25 7.734 1 97.31 62 SER B O 1
ATOM 1553 N N . SER B 1 63 ? 5.398 -10.219 7.168 1 98.25 63 SER B N 1
ATOM 1554 C CA . SER B 1 63 ? 4.242 -9.648 7.852 1 98.25 63 SER B CA 1
ATOM 1555 C C . SER B 1 63 ? 3.049 -9.523 6.91 1 98.25 63 SER B C 1
ATOM 1557 O O . SER B 1 63 ? 2.018 -8.961 7.277 1 98.25 63 SER B O 1
ATOM 1559 N N . THR B 1 64 ? 3.145 -10.094 5.715 1 98.69 64 THR B N 1
ATOM 1560 C CA . THR B 1 64 ? 2.07 -9.922 4.742 1 98.69 64 THR B CA 1
ATOM 1561 C C . THR B 1 64 ? 0.951 -10.93 4.992 1 98.69 64 THR B C 1
ATOM 1563 O O . THR B 1 64 ? -0.058 -10.93 4.281 1 98.69 64 THR B O 1
ATOM 1566 N N . GLY B 1 65 ? 1.102 -11.828 6.012 1 98.5 65 GLY B N 1
ATOM 1567 C CA . GLY B 1 65 ? 0.054 -12.781 6.344 1 98.5 65 GLY B CA 1
ATOM 1568 C C . GLY B 1 65 ? -0.095 -13.891 5.316 1 98.5 65 GLY B C 1
ATOM 1569 O O . GLY B 1 65 ? 0.764 -14.055 4.445 1 98.5 65 GLY B O 1
ATOM 1570 N N . PRO B 1 66 ? -1.146 -14.727 5.41 1 98.25 66 PRO B N 1
ATOM 1571 C CA . PRO B 1 66 ? -1.382 -15.828 4.473 1 98.25 66 PRO B CA 1
ATOM 1572 C C . PRO B 1 66 ? -1.865 -15.344 3.105 1 98.25 66 PRO B C 1
ATOM 1574 O O . PRO B 1 66 ? -2.111 -14.148 2.92 1 98.25 66 PRO B O 1
ATOM 1577 N N . HIS B 1 67 ? -1.938 -16.281 2.164 1 98.75 67 HIS B N 1
ATOM 1578 C CA . HIS B 1 67 ? -2.592 -15.961 0.902 1 98.75 67 HIS B CA 1
ATOM 1579 C C . HIS B 1 67 ? -3.969 -15.352 1.137 1 98.75 67 HIS B C 1
ATOM 1581 O O . HIS B 1 67 ? -4.652 -15.703 2.102 1 98.75 67 HIS B O 1
ATOM 1587 N N . PHE B 1 68 ? -4.332 -14.484 0.28 1 98.75 68 PHE B N 1
ATOM 1588 C CA . PHE B 1 68 ? -5.684 -13.945 0.319 1 98.75 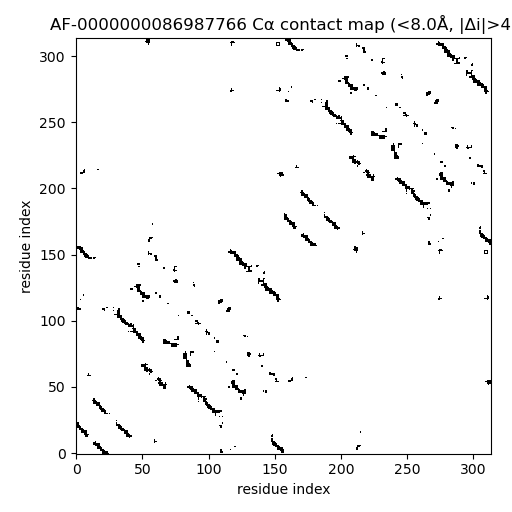68 PHE B CA 1
ATOM 1589 C C . PHE B 1 68 ? -6.707 -15.016 -0.023 1 98.75 68 PHE B C 1
ATOM 1591 O O . PHE B 1 68 ? -6.77 -15.484 -1.162 1 98.75 68 PHE B O 1
ATOM 1598 N N . ASN B 1 69 ? -7.531 -15.344 1.001 1 98.25 69 ASN B N 1
ATOM 1599 C CA . ASN B 1 69 ? -8.477 -16.453 0.911 1 98.25 69 ASN B CA 1
ATOM 1600 C C . ASN B 1 69 ? -9.758 -16.172 1.684 1 98.25 69 ASN B C 1
ATOM 1602 O O . ASN B 1 69 ? -10.078 -16.859 2.65 1 98.25 69 ASN B O 1
ATOM 1606 N N . PRO B 1 70 ? -10.547 -15.211 1.119 1 96.75 70 PRO B N 1
ATOM 1607 C CA . PRO B 1 70 ? -11.75 -14.82 1.863 1 96.75 70 PRO B CA 1
ATOM 1608 C C . PRO B 1 70 ? -12.789 -15.938 1.929 1 96.75 70 PRO B C 1
ATOM 1610 O O . PRO B 1 70 ? -13.68 -15.906 2.781 1 96.75 70 PRO B O 1
ATOM 1613 N N . GLU B 1 71 ? -12.648 -16.891 1.118 1 95.69 71 GLU B N 1
ATOM 1614 C CA . GLU B 1 71 ? -13.672 -17.922 1.057 1 95.69 71 GLU B CA 1
ATOM 1615 C C . GLU B 1 71 ? -13.203 -19.203 1.733 1 95.69 71 GLU B C 1
ATOM 1617 O O . GLU B 1 71 ? -13.922 -20.203 1.743 1 95.69 71 GLU B O 1
ATOM 1622 N N . GLY B 1 72 ? -12.062 -19.203 2.236 1 96.88 72 GLY B N 1
ATOM 1623 C CA . GLY B 1 72 ? -11.555 -20.344 2.984 1 96.88 72 GLY B CA 1
ATOM 1624 C C . GLY B 1 72 ? -11.398 -21.594 2.137 1 96.88 72 GLY B C 1
ATOM 1625 O O . GLY B 1 72 ? -11.758 -22.688 2.568 1 96.88 72 GLY B O 1
ATOM 1626 N N . LYS B 1 73 ? -10.953 -21.438 0.913 1 97.75 73 LYS B N 1
ATOM 1627 C CA . LYS B 1 73 ? -10.781 -22.562 -0.012 1 97.75 73 LYS B CA 1
ATOM 1628 C C . LYS B 1 73 ? -9.375 -23.141 0.089 1 97.75 73 LYS B C 1
ATOM 1630 O O . LYS B 1 73 ? -8.5 -22.562 0.742 1 97.75 73 LYS B O 1
ATOM 1635 N N . ASP B 1 74 ? -9.203 -24.297 -0.545 1 97.19 74 ASP B N 1
ATOM 1636 C CA . ASP B 1 74 ? -7.871 -24.875 -0.669 1 97.19 74 ASP B CA 1
ATOM 1637 C C . ASP B 1 74 ? -7.059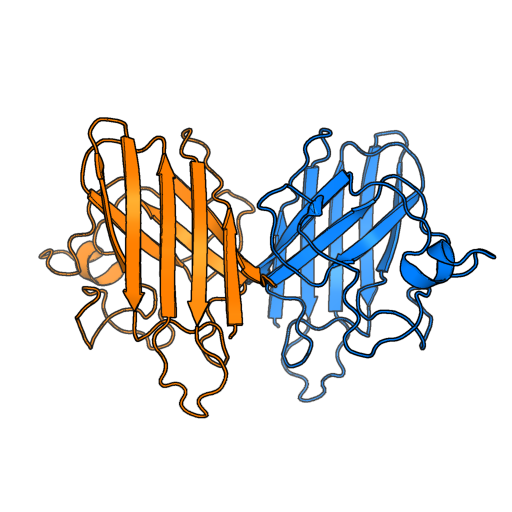 -24.156 -1.745 1 97.19 74 ASP B C 1
ATOM 1639 O O . ASP B 1 74 ? -7.625 -23.594 -2.676 1 97.19 74 ASP B O 1
ATOM 1643 N N . HIS B 1 75 ? -5.723 -24.234 -1.489 1 98.38 75 HIS B N 1
ATOM 1644 C CA . HIS B 1 75 ? -4.812 -23.688 -2.492 1 98.38 75 HIS B CA 1
ATOM 1645 C C . HIS B 1 75 ? -4.977 -24.406 -3.83 1 98.38 75 HIS B C 1
ATOM 1647 O O . HIS B 1 75 ? -5.223 -25.609 -3.871 1 98.38 75 HIS B O 1
ATOM 1653 N N . GLY B 1 76 ? -4.82 -23.625 -4.984 1 98.06 76 GLY B N 1
ATOM 1654 C CA . GLY B 1 76 ? -4.984 -24.203 -6.305 1 98.06 76 GLY B CA 1
ATOM 1655 C C . GLY B 1 76 ? -4.262 -23.438 -7.395 1 98.06 76 GLY B C 1
ATOM 1656 O O . GLY B 1 76 ? -3.525 -22.484 -7.105 1 98.06 76 GLY B O 1
ATOM 1657 N N . ALA B 1 77 ? -4.457 -23.859 -8.609 1 97.69 77 ALA B N 1
ATOM 1658 C CA . ALA B 1 77 ? -3.873 -23.234 -9.789 1 97.69 77 ALA B CA 1
ATOM 1659 C C . ALA B 1 77 ? -4.742 -22.078 -10.273 1 97.69 77 ALA B C 1
ATOM 1661 O O . ALA B 1 77 ? -5.926 -21.984 -9.938 1 97.69 77 ALA B O 1
ATOM 1662 N N . PRO B 1 78 ? -4.094 -21.141 -11.078 1 97 78 PRO B N 1
ATOM 1663 C CA . PRO B 1 78 ? -4.832 -19.984 -11.586 1 97 78 PRO B CA 1
ATOM 1664 C C . PRO B 1 78 ? -6.109 -20.359 -12.32 1 97 78 PRO B C 1
ATOM 1666 O O . PRO B 1 78 ? -7.094 -19.625 -12.289 1 97 78 PRO B O 1
ATOM 1669 N N . GLU B 1 79 ? -6.152 -21.516 -12.906 1 96.12 79 GLU B N 1
ATOM 1670 C CA . GLU B 1 79 ? -7.301 -21.906 -13.719 1 96.12 79 GLU B CA 1
ATOM 1671 C C . GLU B 1 79 ? -8.312 -22.688 -12.898 1 96.12 79 GLU B C 1
ATOM 1673 O O . GLU B 1 79 ? -9.414 -22.984 -13.375 1 96.12 79 GLU B O 1
ATOM 1678 N N . ASP B 1 80 ? -7.957 -23 -11.711 1 97.25 80 ASP B N 1
ATOM 1679 C CA . ASP B 1 80 ? -8.867 -23.766 -10.852 1 97.25 80 ASP B CA 1
ATOM 1680 C C . ASP B 1 80 ? -10 -22.875 -10.344 1 97.25 80 ASP B C 1
ATOM 1682 O O . ASP B 1 80 ? -9.781 -21.703 -10.008 1 97.25 80 ASP B O 1
ATOM 1686 N N . LYS B 1 81 ? -11.164 -23.469 -10.297 1 95 81 LYS B N 1
ATOM 1687 C CA . LYS B 1 81 ? -12.281 -22.781 -9.664 1 95 81 LYS B CA 1
ATOM 1688 C C . LYS B 1 81 ? -12.109 -22.719 -8.148 1 95 81 LYS B C 1
ATOM 1690 O O . LYS B 1 81 ? -12.383 -21.703 -7.52 1 95 81 LYS B O 1
ATOM 1695 N N . ASN B 1 82 ? -11.742 -23.891 -7.629 1 96.31 82 ASN B N 1
ATOM 1696 C CA . ASN B 1 82 ? -11.445 -23.969 -6.199 1 96.31 82 ASN B CA 1
ATOM 1697 C C . ASN B 1 82 ? -9.992 -23.594 -5.91 1 96.31 82 ASN B C 1
ATOM 1699 O O . ASN B 1 82 ? -9.086 -24.406 -6.117 1 96.31 82 ASN B O 1
ATOM 1703 N N . ARG B 1 83 ? -9.828 -22.422 -5.355 1 97.88 83 ARG B N 1
ATOM 1704 C CA . ARG B 1 83 ? -8.516 -21.906 -4.992 1 97.88 83 ARG B CA 1
ATOM 1705 C C . ARG B 1 83 ? -8.648 -20.656 -4.113 1 97.88 83 ARG B C 1
ATOM 1707 O O . ARG B 1 83 ? -9.727 -20.062 -4.023 1 97.88 83 ARG B O 1
ATOM 1714 N N . HIS B 1 84 ? -7.5 -20.281 -3.354 1 98.19 84 HIS B N 1
ATOM 1715 C CA . HIS B 1 84 ? -7.477 -18.922 -2.812 1 98.19 84 HIS B CA 1
ATOM 1716 C C . HIS B 1 84 ? -7.688 -17.891 -3.91 1 98.19 84 HIS B C 1
ATOM 1718 O O . HIS B 1 84 ? -7.203 -18.062 -5.031 1 98.19 84 HIS B O 1
ATOM 1724 N N . VAL B 1 85 ? -8.281 -16.844 -3.588 1 97.56 85 VAL B N 1
ATOM 1725 C CA . VAL B 1 85 ? -8.445 -15.727 -4.52 1 97.56 85 VAL B CA 1
ATOM 1726 C C . VAL B 1 85 ? -7.074 -15.219 -4.969 1 97.56 85 VAL B C 1
ATOM 1728 O O . VAL B 1 85 ? -6.898 -14.836 -6.125 1 97.56 85 VAL B O 1
ATOM 1731 N N . GLY B 1 86 ? -6.066 -15.281 -4.09 1 98.5 86 GLY B N 1
ATOM 1732 C CA . GLY B 1 86 ? -4.762 -14.695 -4.34 1 98.5 86 GLY B CA 1
ATOM 1733 C C . GLY B 1 86 ? -3.812 -15.633 -5.059 1 98.5 86 GLY B C 1
ATOM 1734 O O . GLY B 1 86 ? -2.641 -15.312 -5.266 1 98.5 86 GLY B O 1
ATOM 1735 N N . ASP B 1 87 ? -4.227 -16.812 -5.445 1 98.75 87 ASP B N 1
ATOM 1736 C CA . ASP B 1 87 ? -3.352 -17.812 -6.055 1 98.75 87 ASP B CA 1
ATOM 1737 C C . ASP B 1 87 ? -3.107 -17.5 -7.531 1 98.75 87 ASP B C 1
ATOM 1739 O O . ASP B 1 87 ? -3.873 -17.922 -8.398 1 98.75 87 ASP B O 1
ATOM 1743 N N . LEU B 1 88 ? -1.964 -16.906 -7.852 1 98.75 88 LEU B N 1
ATOM 1744 C CA . LEU B 1 88 ? -1.714 -16.484 -9.227 1 98.75 88 LEU B CA 1
ATOM 1745 C C . LEU B 1 88 ? -0.707 -17.406 -9.906 1 98.75 88 LEU B C 1
ATOM 1747 O O . LEU B 1 88 ? -0.245 -17.109 -11.016 1 98.75 88 LEU B O 1
ATOM 1751 N N . GLY B 1 89 ? -0.275 -18.438 -9.242 1 98.56 89 GLY B N 1
ATOM 1752 C CA . GLY B 1 89 ? 0.551 -19.453 -9.859 1 98.56 89 GLY B CA 1
ATOM 1753 C C . GLY B 1 89 ? 2.035 -19.156 -9.773 1 98.56 89 GLY B C 1
ATOM 1754 O O . GLY B 1 89 ? 2.559 -18.891 -8.688 1 98.56 89 GLY B O 1
ATOM 1755 N N . ASN B 1 90 ? 2.74 -19.234 -10.875 1 98.81 90 ASN B N 1
ATOM 1756 C CA . ASN B 1 90 ? 4.188 -19.078 -10.953 1 98.81 90 ASN B CA 1
ATOM 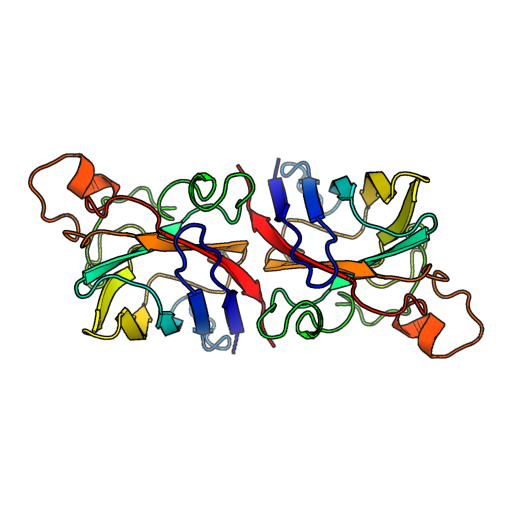1757 C C . ASN B 1 90 ? 4.578 -18 -11.953 1 98.81 90 ASN B C 1
ATOM 1759 O O . ASN B 1 90 ? 3.926 -17.844 -12.992 1 98.81 90 ASN B O 1
ATOM 1763 N N . LEU B 1 91 ? 5.598 -17.312 -11.625 1 98.81 91 LEU B N 1
ATOM 1764 C CA . LEU B 1 91 ? 6.363 -16.547 -12.594 1 98.81 91 LEU B CA 1
ATOM 1765 C C . LEU B 1 91 ? 7.535 -17.359 -13.133 1 98.81 91 LEU B C 1
ATOM 1767 O O . LEU B 1 91 ? 8.039 -18.25 -12.453 1 98.81 91 LEU B O 1
ATOM 1771 N N . VAL B 1 92 ? 7.941 -17.031 -14.336 1 98.81 92 VAL B N 1
ATOM 1772 C CA . VAL B 1 92 ? 9.117 -17.672 -14.922 1 98.81 92 VAL B CA 1
ATOM 1773 C C . VAL B 1 92 ? 10.242 -16.656 -15.062 1 98.81 92 VAL B C 1
ATOM 1775 O O . VAL B 1 92 ? 10.125 -15.688 -15.82 1 98.81 92 VAL B O 1
ATOM 1778 N N . ALA B 1 93 ? 11.258 -16.859 -14.32 1 98.81 93 ALA B N 1
ATOM 1779 C CA . ALA B 1 93 ? 12.461 -16.047 -14.484 1 98.81 93 ALA B CA 1
ATOM 1780 C C . ALA B 1 93 ? 13.422 -16.688 -15.484 1 98.81 93 ALA B C 1
ATOM 1782 O O . ALA B 1 93 ? 13.711 -17.875 -15.398 1 98.81 93 ALA B O 1
ATOM 1783 N N . GLY B 1 94 ? 13.898 -15.891 -16.391 1 98.56 94 GLY B N 1
ATOM 1784 C CA . GLY B 1 94 ? 14.906 -16.375 -17.328 1 98.56 94 GLY B CA 1
ATOM 1785 C C . GLY B 1 94 ? 16.281 -16.5 -16.703 1 98.56 94 GLY B C 1
ATOM 1786 O O . GLY B 1 94 ? 16.453 -16.266 -15.508 1 98.56 94 GLY B O 1
ATOM 1787 N N . ASP B 1 95 ? 17.234 -16.844 -17.547 1 98.38 95 ASP B N 1
ATOM 1788 C CA . ASP B 1 95 ? 18.609 -17.031 -17.109 1 98.38 95 ASP B CA 1
ATOM 1789 C C . ASP B 1 95 ? 19.203 -15.734 -16.562 1 98.38 95 ASP B C 1
ATOM 1791 O O . ASP B 1 95 ? 20.109 -15.758 -15.734 1 98.38 95 ASP B O 1
ATOM 1795 N N . ASP B 1 96 ? 18.656 -14.656 -17.031 1 98.12 96 ASP B N 1
ATOM 1796 C CA . ASP B 1 96 ? 19.172 -13.359 -16.578 1 98.12 96 ASP B CA 1
ATOM 1797 C C . ASP B 1 96 ? 18.516 -12.953 -15.25 1 98.12 96 ASP B C 1
ATOM 1799 O O . ASP B 1 96 ? 18.766 -11.859 -14.75 1 98.12 96 ASP B O 1
ATOM 1803 N N . GLY B 1 97 ? 17.594 -13.781 -14.789 1 98.31 97 GLY B N 1
ATOM 1804 C CA . GLY B 1 97 ? 16.953 -13.531 -13.5 1 98.31 97 GLY B CA 1
ATOM 1805 C C . GLY B 1 97 ? 15.742 -12.625 -13.609 1 98.31 97 GLY B C 1
ATOM 1806 O O . GLY B 1 97 ? 15.25 -12.117 -12.602 1 98.31 97 GLY B O 1
ATOM 1807 N N . THR B 1 98 ? 15.344 -12.414 -14.812 1 98.69 98 THR B N 1
ATOM 1808 C CA . THR B 1 98 ? 14.227 -11.5 -15.016 1 98.69 98 THR B CA 1
ATOM 1809 C C . THR B 1 98 ? 12.953 -12.258 -15.383 1 98.69 98 THR B C 1
ATOM 1811 O O . THR B 1 98 ? 13 -13.211 -16.172 1 98.69 98 THR B O 1
ATOM 1814 N N . ALA B 1 99 ? 11.898 -11.938 -14.797 1 98.81 99 ALA B N 1
ATOM 1815 C CA . ALA B 1 99 ? 10.562 -12.414 -15.148 1 98.81 99 ALA B CA 1
ATOM 1816 C C . ALA B 1 99 ? 9.703 -11.281 -15.703 1 98.81 99 ALA B C 1
ATOM 1818 O O . ALA B 1 99 ? 9.5 -10.266 -15.031 1 98.81 99 ALA B O 1
ATOM 1819 N N . THR B 1 100 ? 9.289 -11.352 -16.875 1 98.75 100 THR B N 1
ATOM 1820 C CA . THR B 1 100 ? 8.281 -10.492 -17.484 1 98.75 100 THR B CA 1
ATOM 1821 C C . THR B 1 100 ? 6.98 -11.258 -17.703 1 98.75 100 THR B C 1
ATOM 1823 O O . THR B 1 100 ? 6.996 -12.367 -18.25 1 98.75 100 THR B O 1
ATOM 1826 N N . PHE B 1 101 ? 5.891 -10.703 -17.312 1 98.75 101 PHE B N 1
ATOM 1827 C CA . PHE B 1 101 ? 4.676 -11.508 -17.344 1 98.75 101 PHE B CA 1
ATOM 1828 C C . PHE B 1 101 ? 3.457 -10.648 -17.641 1 98.75 101 PHE B C 1
ATOM 1830 O O . PHE B 1 101 ? 3.502 -9.422 -17.469 1 98.75 101 PHE B O 1
ATOM 1837 N N . SER B 1 102 ? 2.43 -11.227 -18.125 1 98.5 102 SER B N 1
ATOM 1838 C CA . SER B 1 102 ? 1.068 -10.734 -18.328 1 98.5 102 SER B CA 1
ATOM 1839 C C . SER B 1 102 ? 0.041 -11.805 -17.953 1 98.5 102 SER B C 1
ATOM 1841 O O . SER B 1 102 ? -0.113 -12.797 -18.672 1 98.5 102 SER B O 1
ATOM 1843 N N . ILE B 1 103 ? -0.62 -11.578 -16.891 1 97.69 103 ILE B N 1
ATOM 1844 C CA . ILE B 1 103 ? -1.599 -12.508 -16.328 1 97.69 103 ILE B CA 1
ATOM 1845 C C . ILE B 1 103 ? -2.988 -11.875 -16.375 1 97.69 103 ILE B C 1
ATOM 1847 O O . ILE B 1 103 ? -3.148 -10.695 -16.078 1 97.69 103 ILE B O 1
ATOM 1851 N N . ILE B 1 104 ? -3.934 -12.672 -16.781 1 97.12 104 ILE B N 1
ATOM 1852 C CA . ILE B 1 104 ? -5.336 -12.289 -16.641 1 97.12 104 ILE B CA 1
ATOM 1853 C C . ILE B 1 104 ? -6.012 -13.195 -15.609 1 97.12 104 ILE B C 1
ATOM 1855 O O . ILE B 1 104 ? -6.027 -14.414 -15.758 1 97.12 104 ILE B O 1
ATOM 1859 N N . ASP B 1 105 ? -6.504 -12.617 -14.625 1 96.81 105 ASP B N 1
ATOM 1860 C CA . ASP B 1 105 ? -7.125 -13.398 -13.555 1 96.81 105 ASP B CA 1
ATOM 1861 C C . ASP B 1 105 ? -8.578 -12.992 -13.352 1 96.81 105 ASP B C 1
ATOM 1863 O O . ASP B 1 105 ? -8.906 -11.805 -13.352 1 96.81 105 ASP B O 1
ATOM 1867 N N . LYS B 1 106 ? -9.438 -13.953 -13.07 1 93.69 106 LYS B N 1
ATOM 1868 C CA . LYS B 1 106 ? -10.875 -13.703 -12.992 1 93.69 106 LYS B CA 1
ATOM 1869 C C . LYS B 1 106 ? -11.336 -13.57 -11.547 1 93.69 106 LYS B C 1
ATOM 1871 O O . LYS B 1 106 ? -12.477 -13.172 -11.289 1 93.69 106 LYS B O 1
ATOM 1876 N N . GLN B 1 107 ? -10.453 -13.883 -10.625 1 95.19 107 GLN B N 1
ATOM 1877 C CA . GLN B 1 107 ? -10.945 -13.922 -9.25 1 95.19 107 GLN B CA 1
ATOM 1878 C C . GLN B 1 107 ? -10.5 -12.688 -8.469 1 95.19 107 GLN B C 1
ATOM 1880 O O . GLN B 1 107 ? -11.234 -12.18 -7.617 1 95.19 107 GLN B O 1
ATOM 1885 N N . ILE B 1 108 ? -9.289 -12.195 -8.727 1 96.31 108 ILE B N 1
ATOM 1886 C CA . ILE B 1 108 ? -8.906 -10.992 -7.992 1 96.31 108 ILE B CA 1
ATOM 1887 C C . ILE B 1 108 ? -9.68 -9.789 -8.531 1 96.31 108 ILE B C 1
ATOM 1889 O O . ILE B 1 108 ? -10.109 -9.789 -9.695 1 96.31 108 ILE B O 1
ATOM 1893 N N . SER B 1 109 ? -9.852 -8.828 -7.641 1 95.12 109 SER B N 1
ATOM 1894 C CA . SER B 1 109 ? -10.594 -7.621 -7.98 1 95.12 109 SER B CA 1
ATOM 1895 C C . SER B 1 109 ? -9.93 -6.383 -7.387 1 95.12 109 SER B C 1
ATOM 1897 O O . SER B 1 109 ? -9.344 -6.441 -6.305 1 95.12 109 SER B O 1
ATOM 1899 N N . LEU B 1 110 ? -10.062 -5.289 -8.125 1 95.75 110 LEU B N 1
ATOM 1900 C CA . LEU B 1 110 ? -9.586 -4.008 -7.613 1 95.75 110 LEU B CA 1
ATOM 1901 C C . LEU B 1 110 ? -10.734 -3.219 -6.984 1 95.75 110 LEU B C 1
ATOM 1903 O O . LEU B 1 110 ? -10.516 -2.141 -6.426 1 95.75 110 LEU B O 1
ATOM 1907 N N . VAL B 1 111 ? -11.875 -3.818 -7.043 1 88.75 111 VAL B N 1
ATOM 1908 C CA . VAL B 1 111 ? -13.055 -3.145 -6.512 1 88.75 111 VAL B CA 1
ATOM 1909 C C . VAL B 1 111 ? -13.711 -4.008 -5.434 1 88.75 111 VAL B C 1
ATOM 1911 O O . VAL B 1 111 ? -13.492 -5.223 -5.391 1 88.75 111 VAL B O 1
ATOM 1914 N N . ARG B 1 112 ? -14.375 -3.439 -4.535 1 75.94 112 ARG B N 1
ATOM 1915 C CA . ARG B 1 112 ? -15.008 -4.137 -3.422 1 75.94 112 ARG B CA 1
ATOM 1916 C C . ARG B 1 112 ? -16.078 -5.113 -3.92 1 75.94 112 ARG B C 1
ATOM 1918 O O . ARG B 1 112 ? -16.594 -4.961 -5.027 1 75.94 112 ARG B O 1
ATOM 1925 N N . PRO B 1 113 ? -16.281 -6.125 -3.164 1 77.94 113 PRO B N 1
ATOM 1926 C CA . PRO B 1 113 ? -15.867 -6.277 -1.765 1 77.94 113 PRO B CA 1
ATOM 1927 C C . PRO B 1 113 ? -14.531 -7 -1.615 1 77.94 113 PRO B C 1
ATOM 1929 O O . PRO B 1 113 ? -13.906 -6.93 -0.556 1 77.94 113 PRO B O 1
ATOM 1932 N N . ASN B 1 114 ? -13.977 -7.711 -2.484 1 86.56 114 ASN B N 1
ATOM 1933 C CA . ASN B 1 114 ? -12.75 -8.492 -2.377 1 86.56 114 ASN B CA 1
ATOM 1934 C C . ASN B 1 114 ? -11.594 -7.832 -3.115 1 86.56 114 ASN B C 1
ATOM 1936 O O . ASN B 1 114 ? -10.836 -8.5 -3.816 1 86.56 114 ASN B O 1
ATOM 1940 N N . SER B 1 115 ? -11.641 -6.527 -2.883 1 93.94 115 SER B N 1
ATOM 1941 C CA . SER B 1 115 ? -10.555 -5.781 -3.51 1 93.94 115 SER B CA 1
ATOM 1942 C C . SER B 1 115 ? -9.195 -6.211 -2.957 1 93.94 115 SER B C 1
ATOM 1944 O O . SER B 1 115 ? -9.055 -6.422 -1.752 1 93.94 115 SER B O 1
ATOM 1946 N N . ILE B 1 116 ? -8.188 -6.254 -3.807 1 97.81 116 ILE B N 1
ATOM 1947 C CA . ILE B 1 116 ? -6.852 -6.617 -3.35 1 97.81 116 ILE B CA 1
ATOM 1948 C C . ILE B 1 116 ? -6.059 -5.355 -3.027 1 97.81 116 ILE B C 1
ATOM 1950 O O . ILE B 1 116 ? -4.922 -5.43 -2.559 1 97.81 116 ILE B O 1
ATOM 1954 N N . VAL B 1 117 ? -6.648 -4.172 -3.275 1 97.44 117 VAL B N 1
ATOM 1955 C CA . VAL B 1 117 ? -6 -2.92 -2.9 1 97.44 117 VAL B CA 1
ATOM 1956 C C . VAL B 1 117 ? -5.727 -2.908 -1.397 1 97.44 117 VAL B C 1
ATOM 1958 O O . VAL B 1 117 ? -6.586 -3.289 -0.601 1 97.44 117 VAL B O 1
ATOM 1961 N N . GLY B 1 118 ? -4.504 -2.455 -1.031 1 98.44 118 GLY B N 1
ATOM 1962 C CA . GLY B 1 118 ? -4.105 -2.439 0.368 1 98.44 118 GLY B CA 1
ATOM 1963 C C . GLY B 1 118 ? -3.518 -3.756 0.837 1 98.44 118 GLY B C 1
ATOM 1964 O O . GLY B 1 118 ? -3.008 -3.852 1.956 1 98.44 118 GLY B O 1
ATOM 1965 N N . ARG B 1 119 ? -3.582 -4.766 0.055 1 98.75 119 ARG B N 1
ATOM 1966 C CA . ARG B 1 119 ? -2.945 -6.055 0.314 1 98.75 119 ARG B CA 1
ATOM 1967 C C . ARG B 1 119 ? -1.572 -6.125 -0.345 1 98.75 119 ARG B C 1
ATOM 1969 O O . ARG B 1 119 ? -1.075 -5.129 -0.87 1 98.75 119 ARG B O 1
ATOM 1976 N N . ALA B 1 120 ? -0.94 -7.316 -0.268 1 98.94 120 ALA B N 1
ATOM 1977 C CA . ALA B 1 120 ? 0.415 -7.387 -0.808 1 98.94 120 ALA B CA 1
ATOM 1978 C C . ALA B 1 120 ? 0.516 -8.461 -1.893 1 98.94 120 ALA B C 1
ATOM 1980 O O . ALA B 1 120 ? -0.072 -9.531 -1.769 1 98.94 120 ALA B O 1
ATOM 1981 N N . ILE B 1 121 ? 1.274 -8.133 -2.938 1 98.94 121 ILE B N 1
ATOM 1982 C CA . ILE B 1 121 ? 1.729 -9.133 -3.893 1 98.94 121 ILE B CA 1
ATOM 1983 C C . ILE B 1 121 ? 3.088 -9.68 -3.459 1 98.94 121 ILE B C 1
ATOM 1985 O O . ILE B 1 121 ? 3.955 -8.93 -3.016 1 98.94 121 ILE B O 1
ATOM 1989 N N . VAL B 1 122 ? 3.229 -10.992 -3.482 1 98.88 122 VAL B N 1
ATOM 1990 C CA . VAL B 1 122 ? 4.422 -11.648 -2.951 1 98.88 122 VAL B CA 1
ATOM 1991 C C . VAL B 1 122 ? 4.988 -12.609 -3.988 1 98.88 122 VAL B C 1
ATOM 1993 O O . VAL B 1 122 ? 4.246 -13.375 -4.609 1 98.88 122 VAL B O 1
ATOM 1996 N N . VAL B 1 123 ? 6.277 -12.523 -4.176 1 98.88 123 VAL B N 1
ATOM 1997 C CA . VAL B 1 123 ? 7.035 -13.484 -4.969 1 98.88 123 VAL B CA 1
ATOM 1998 C C . VAL B 1 123 ? 7.801 -14.43 -4.047 1 98.88 123 VAL B C 1
ATOM 2000 O O . VAL B 1 123 ? 8.469 -13.992 -3.109 1 98.88 123 VAL B O 1
ATOM 2003 N N . HIS B 1 124 ? 7.676 -15.703 -4.344 1 98.56 124 HIS B N 1
ATOM 2004 C CA . HIS B 1 124 ? 8.328 -16.719 -3.525 1 98.56 124 HIS B CA 1
ATOM 2005 C C 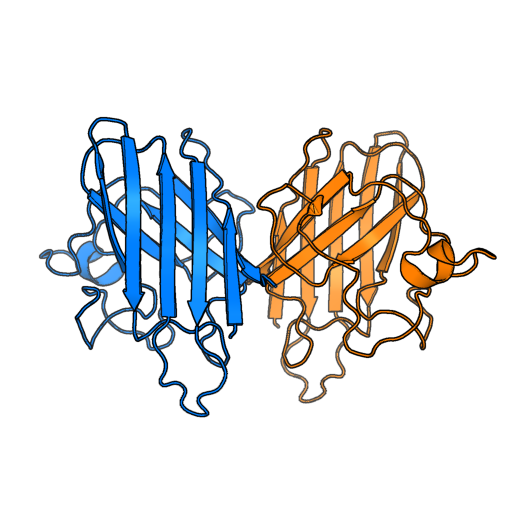. HIS B 1 124 ? 9.578 -17.266 -4.211 1 98.56 124 HIS B C 1
ATOM 2007 O O . HIS B 1 124 ? 9.773 -17.062 -5.414 1 98.56 124 HIS B O 1
ATOM 2013 N N . ALA B 1 125 ? 10.406 -17.906 -3.42 1 98 125 ALA B N 1
ATOM 2014 C CA . ALA B 1 125 ? 11.695 -18.406 -3.891 1 98 125 ALA B CA 1
ATOM 2015 C C . ALA B 1 125 ? 11.516 -19.656 -4.758 1 98 125 ALA B C 1
ATOM 2017 O O . ALA B 1 125 ? 12.211 -19.828 -5.758 1 98 125 ALA B O 1
ATOM 2018 N N . ASP B 1 126 ? 10.586 -20.516 -4.383 1 98 126 ASP B N 1
ATOM 2019 C CA . ASP B 1 126 ? 10.453 -21.828 -5.008 1 98 126 ASP B CA 1
ATOM 2020 C C . ASP B 1 126 ? 9.203 -21.906 -5.871 1 98 126 ASP B C 1
ATOM 2022 O O . ASP B 1 126 ? 8.297 -21.078 -5.734 1 98 126 ASP B O 1
ATOM 2026 N N . PRO B 1 127 ? 9.211 -22.906 -6.742 1 98.44 127 PRO B N 1
ATOM 2027 C CA . PRO B 1 127 ? 7.996 -23.125 -7.527 1 98.44 127 PRO B CA 1
ATOM 2028 C C . PRO B 1 127 ? 6.785 -23.453 -6.66 1 98.44 127 PRO B C 1
ATOM 2030 O O . PRO B 1 127 ? 6.914 -24.188 -5.672 1 98.44 127 PRO B O 1
ATOM 2033 N N . ASP B 1 128 ? 5.672 -22.812 -6.965 1 98.56 128 ASP B N 1
ATOM 2034 C CA . ASP B 1 128 ? 4.375 -23.219 -6.441 1 98.56 128 ASP B CA 1
ATOM 2035 C C . ASP B 1 128 ? 3.938 -24.562 -7.047 1 98.56 128 ASP B C 1
ATOM 2037 O O . ASP B 1 128 ? 3.906 -24.703 -8.273 1 98.56 128 ASP B O 1
ATOM 2041 N N . ASP B 1 129 ? 3.529 -25.516 -6.297 1 98.31 129 ASP B N 1
ATOM 2042 C CA . ASP B 1 129 ? 3.127 -26.812 -6.828 1 98.31 129 ASP B CA 1
ATOM 2043 C C . ASP B 1 129 ? 1.632 -26.828 -7.141 1 98.31 129 ASP B C 1
ATOM 2045 O O . ASP B 1 129 ? 1.083 -27.875 -7.496 1 98.31 129 ASP B O 1
ATOM 2049 N N . LEU B 1 130 ? 0.912 -25.719 -6.922 1 97.75 130 LEU B N 1
ATOM 2050 C CA . LEU B 1 130 ? -0.456 -25.453 -7.363 1 97.75 130 LEU B CA 1
ATOM 2051 C C . LEU B 1 130 ? -1.44 -26.359 -6.629 1 97.75 130 LEU B C 1
ATOM 2053 O O . LEU B 1 130 ? -2.488 -26.719 -7.172 1 97.75 130 LEU B O 1
ATOM 2057 N N . GLY B 1 131 ? -1.044 -26.719 -5.445 1 96.56 131 GLY B N 1
ATOM 2058 C CA . GLY B 1 131 ? -1.916 -27.578 -4.656 1 96.56 131 GLY B CA 1
ATOM 2059 C C . GLY B 1 131 ? -1.882 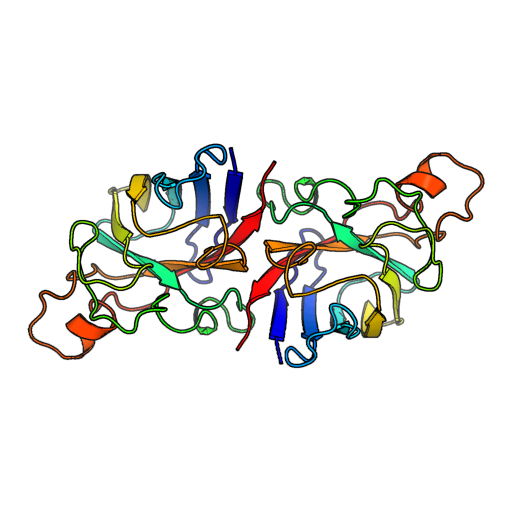-29.031 -5.098 1 96.56 131 GLY B C 1
ATOM 2060 O O . GLY B 1 131 ? -2.756 -29.812 -4.73 1 96.56 131 GLY B O 1
ATOM 2061 N N . ARG B 1 132 ? -0.954 -29.344 -5.812 1 95.69 132 ARG B N 1
ATOM 2062 C CA . ARG B 1 132 ? -0.902 -30.672 -6.406 1 95.69 132 ARG B CA 1
ATOM 2063 C C . ARG B 1 132 ? 0.191 -31.516 -5.758 1 95.69 132 ARG B C 1
ATOM 2065 O O . ARG B 1 132 ? 0.472 -32.625 -6.211 1 95.69 132 ARG B O 1
ATOM 2072 N N . GLY B 1 133 ? 0.637 -30.844 -4.777 1 82.94 133 GLY B N 1
ATOM 2073 C CA . GLY B 1 133 ? 1.6 -31.609 -4 1 82.94 133 GLY B CA 1
ATOM 2074 C C . GLY B 1 133 ? 0.955 -32.469 -2.939 1 82.94 133 GLY B C 1
ATOM 2075 O O . GLY B 1 133 ? -0.224 -32.312 -2.623 1 82.94 133 GLY B O 1
ATOM 2076 N N . GLN B 1 134 ? 1.172 -33.656 -2.656 1 86.75 134 GLN B N 1
ATOM 2077 C CA . GLN B 1 134 ? 0.639 -34.688 -1.754 1 86.75 134 GLN B CA 1
ATOM 2078 C C . GLN B 1 134 ? 0.968 -34.344 -0.301 1 86.75 134 GLN B C 1
ATOM 2080 O O . GLN B 1 134 ? 1.152 -35.25 0.519 1 86.75 134 GLN B O 1
ATOM 2085 N N . THR B 1 135 ? 1.098 -33.031 0.028 1 88.69 135 THR B N 1
ATOM 2086 C CA . THR B 1 135 ? 1.389 -32.625 1.403 1 88.69 135 THR B CA 1
ATOM 2087 C C . THR B 1 135 ? 0.427 -31.547 1.871 1 88.69 135 THR B C 1
ATOM 2089 O O . THR B 1 135 ? -0.249 -30.922 1.056 1 88.69 135 THR B O 1
ATOM 2092 N N . GLU B 1 136 ? 0.324 -31.359 3.152 1 89 136 GLU B N 1
ATOM 2093 C CA . GLU B 1 136 ? -0.499 -30.312 3.746 1 89 136 GLU B CA 1
ATOM 2094 C C . GLU B 1 136 ? -0.043 -28.938 3.289 1 89 136 GLU B C 1
ATOM 2096 O O . GLU B 1 136 ? -0.87 -28.047 3.043 1 89 136 GLU B O 1
ATOM 2101 N N . LEU B 1 137 ? 1.257 -28.734 3.238 1 91.5 137 LEU B N 1
ATOM 2102 C CA . LEU B 1 137 ? 1.79 -27.453 2.814 1 91.5 137 LEU B CA 1
ATOM 2103 C C . LEU B 1 137 ? 1.355 -27.125 1.39 1 91.5 137 LEU B C 1
ATOM 2105 O O . LEU B 1 137 ? 1.133 -25.953 1.056 1 91.5 137 LEU B O 1
ATOM 2109 N N . SER B 1 138 ? 1.236 -28.141 0.548 1 95.81 138 SER B N 1
ATOM 2110 C CA . SER B 1 138 ? 0.766 -27.984 -0.824 1 95.81 138 SER B CA 1
ATOM 2111 C C . SER B 1 138 ? -0.633 -27.375 -0.861 1 95.81 138 SER B C 1
ATOM 2113 O O . SER B 1 138 ? -0.886 -26.438 -1.612 1 95.81 138 SER B O 1
ATOM 2115 N N . LEU B 1 139 ? -1.526 -27.797 0.034 1 94.62 139 LEU B N 1
ATOM 2116 C CA . LEU B 1 139 ? -2.93 -27.391 0.009 1 94.62 139 LEU B CA 1
ATOM 2117 C C . LEU B 1 139 ? -3.129 -26.062 0.715 1 94.62 139 LEU B C 1
ATOM 2119 O O . LEU B 1 139 ? -4.188 -25.438 0.594 1 94.62 139 LEU B O 1
ATOM 2123 N N . THR B 1 140 ? -2.125 -25.641 1.388 1 95.31 140 THR B N 1
ATOM 2124 C CA . THR B 1 140 ? -2.277 -24.391 2.119 1 95.31 140 THR B CA 1
ATOM 2125 C C . THR B 1 140 ? -1.522 -23.25 1.424 1 95.31 140 THR B C 1
ATOM 2127 O O . THR B 1 140 ? -2.01 -22.125 1.355 1 95.31 140 THR B O 1
ATOM 2130 N N . THR B 1 141 ? -0.318 -23.594 0.871 1 95.56 141 THR B N 1
ATOM 2131 C CA . THR B 1 141 ? 0.5 -22.484 0.365 1 95.56 141 THR B CA 1
ATOM 2132 C C . THR B 1 141 ? 1.079 -22.828 -1.004 1 95.56 141 THR B C 1
ATOM 2134 O O . THR B 1 141 ? 1.784 -22.031 -1.607 1 95.56 141 THR B O 1
ATOM 2137 N N . GLY B 1 142 ? 0.9 -24.078 -1.486 1 97.56 142 GLY B N 1
ATOM 2138 C CA . GLY B 1 142 ? 1.519 -24.516 -2.73 1 97.56 142 GLY B CA 1
ATOM 2139 C C . GLY B 1 142 ? 2.998 -24.812 -2.59 1 97.56 142 GLY B C 1
ATOM 2140 O O . GLY B 1 142 ? 3.697 -25 -3.588 1 97.56 142 GLY B O 1
ATOM 2141 N N . ASN B 1 143 ? 3.498 -24.797 -1.333 1 97.25 143 ASN B N 1
ATOM 2142 C CA . ASN B 1 143 ? 4.887 -25.141 -1.044 1 97.25 143 ASN B CA 1
ATOM 2143 C C . ASN B 1 143 ? 5.855 -24.25 -1.826 1 97.25 143 ASN B C 1
ATOM 2145 O O . ASN B 1 143 ? 6.809 -24.75 -2.43 1 97.25 143 ASN B O 1
ATOM 2149 N N . ALA B 1 144 ? 5.641 -23.031 -1.811 1 96.81 144 ALA B N 1
ATOM 2150 C CA . ALA B 1 144 ? 6.383 -22.141 -2.707 1 96.81 144 ALA B CA 1
ATOM 2151 C C . ALA B 1 144 ? 7.609 -21.562 -2.01 1 96.81 144 ALA B C 1
ATOM 2153 O O . ALA B 1 144 ? 8.297 -20.703 -2.568 1 96.81 144 ALA B O 1
ATOM 2154 N N . GLY B 1 145 ? 7.879 -21.906 -0.716 1 96.06 145 GLY B N 1
ATOM 2155 C CA . GLY B 1 145 ? 9.102 -21.5 -0.037 1 96.06 145 GLY B CA 1
ATOM 2156 C C . GLY B 1 145 ? 9.07 -20.078 0.46 1 96.06 145 GLY B C 1
ATOM 2157 O O . GLY B 1 145 ? 8 -19.531 0.736 1 96.06 145 GLY B O 1
ATOM 2158 N N . GLU B 1 146 ? 10.211 -19.469 0.596 1 96.94 146 GLU B N 1
ATOM 2159 C CA . GLU B 1 146 ? 10.422 -18.172 1.23 1 96.94 146 GLU B CA 1
ATOM 2160 C C . GLU B 1 146 ? 9.82 -17.047 0.395 1 96.94 146 GLU B C 1
ATOM 2162 O O . GLU B 1 146 ? 9.781 -17.125 -0.834 1 96.94 146 GLU B O 1
ATOM 2167 N N . ARG B 1 147 ? 9.359 -16.016 1.109 1 98.5 147 ARG B N 1
ATOM 2168 C CA . ARG B 1 147 ? 8.938 -14.781 0.467 1 98.5 147 ARG B CA 1
ATOM 2169 C C . ARG B 1 147 ? 10.141 -13.922 0.102 1 98.5 147 ARG B C 1
ATOM 2171 O O . ARG B 1 147 ? 10.766 -13.32 0.977 1 98.5 147 ARG B O 1
ATOM 2178 N N . VAL B 1 148 ? 10.492 -13.734 -1.174 1 98.44 148 VAL B N 1
ATOM 2179 C CA . VAL B 1 148 ? 11.758 -13.117 -1.539 1 98.44 148 VAL B CA 1
ATOM 2180 C C . VAL B 1 148 ? 11.547 -11.641 -1.857 1 98.44 148 VAL B C 1
ATOM 2182 O O . VAL B 1 148 ? 12.484 -10.844 -1.792 1 98.44 148 VAL B O 1
ATOM 2185 N N . ALA B 1 149 ? 10.352 -11.281 -2.23 1 98.75 149 ALA B N 1
ATOM 2186 C CA . ALA B 1 149 ? 9.977 -9.891 -2.471 1 98.75 149 ALA B CA 1
ATOM 2187 C C . ALA B 1 149 ? 8.469 -9.688 -2.303 1 98.75 149 ALA B C 1
ATOM 2189 O O . ALA B 1 149 ? 7.688 -10.609 -2.533 1 98.75 149 ALA B O 1
ATOM 2190 N N . CYS B 1 150 ? 8.117 -8.523 -1.929 1 98.88 150 CYS B N 1
ATOM 2191 C CA . CYS B 1 150 ? 6.707 -8.195 -1.8 1 98.88 150 CYS B CA 1
ATOM 2192 C C . CYS B 1 150 ? 6.473 -6.703 -1.991 1 98.88 150 CYS B C 1
ATOM 2194 O O . CYS B 1 150 ? 7.426 -5.922 -2.018 1 98.88 150 CYS B O 1
ATOM 2196 N N . GLY B 1 151 ? 5.332 -6.301 -2.221 1 98.88 151 GLY B N 1
ATOM 2197 C CA . GLY B 1 151 ? 4.906 -4.914 -2.312 1 98.88 151 GLY B CA 1
ATOM 2198 C C . GLY B 1 151 ? 3.438 -4.719 -1.994 1 98.88 151 GLY B C 1
ATOM 2199 O O . GLY B 1 151 ? 2.605 -5.559 -2.34 1 98.88 151 GLY B O 1
ATOM 2200 N N . VAL B 1 152 ? 3.113 -3.635 -1.325 1 98.94 152 VAL B N 1
ATOM 2201 C CA . VAL B 1 152 ? 1.725 -3.285 -1.046 1 98.94 152 VAL B CA 1
ATOM 2202 C C . VAL B 1 152 ? 1.061 -2.754 -2.314 1 98.94 152 VAL B C 1
ATOM 2204 O O . VAL B 1 152 ? 1.639 -1.933 -3.029 1 98.94 152 VAL B O 1
ATOM 2207 N N . ILE B 1 153 ? -0.131 -3.273 -2.604 1 98.94 153 ILE B N 1
ATOM 2208 C CA . ILE B 1 153 ? -0.873 -2.877 -3.795 1 98.94 153 ILE B CA 1
ATOM 2209 C C . ILE B 1 153 ? -1.59 -1.554 -3.541 1 98.94 153 ILE B C 1
ATOM 2211 O O . ILE B 1 153 ? -2.51 -1.485 -2.721 1 98.94 153 ILE B O 1
ATOM 2215 N N . GLY B 1 154 ? -1.147 -0.543 -4.211 1 98.81 154 GLY B N 1
ATOM 2216 C CA . GLY B 1 154 ? -1.689 0.797 -4.047 1 98.81 154 GLY B CA 1
ATOM 2217 C C . GLY B 1 154 ? -2.434 1.294 -5.273 1 98.81 154 GLY B C 1
ATOM 2218 O O . GLY B 1 154 ? -2.234 0.78 -6.375 1 98.81 154 GLY B O 1
ATOM 2219 N 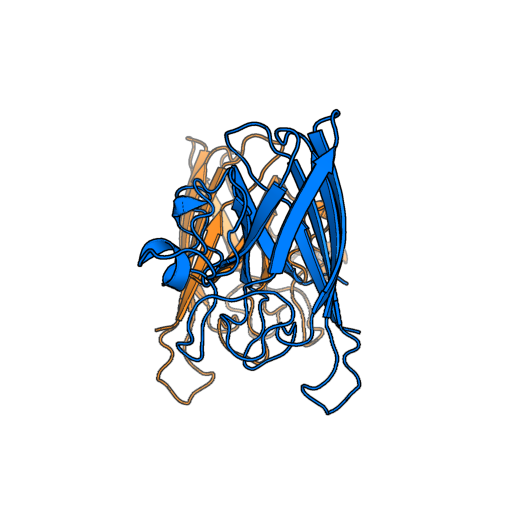N . LEU B 1 155 ? -3.252 2.262 -5.047 1 98.31 155 LEU B N 1
ATOM 2220 C CA . LEU B 1 155 ? -4.035 2.854 -6.125 1 98.31 155 LEU B CA 1
ATOM 2221 C C . LEU B 1 155 ? -3.137 3.609 -7.098 1 98.31 155 LEU B C 1
ATOM 2223 O O . LEU B 1 155 ? -2.186 4.273 -6.684 1 98.31 155 LEU B O 1
ATOM 2227 N N . GLN B 1 156 ? -3.492 3.504 -8.305 1 97.94 156 GLN B N 1
ATOM 2228 C CA . GLN B 1 156 ? -2.812 4.242 -9.367 1 97.94 156 GLN B CA 1
ATOM 2229 C C . GLN B 1 156 ? -3.811 5.008 -10.227 1 97.94 156 GLN B C 1
ATOM 2231 O O . GLN B 1 156 ? -4.973 4.617 -10.336 1 97.94 156 GLN B O 1
ATOM 2236 N N . GLU B 1 157 ? -3.404 6.199 -10.852 1 92.56 157 GLU B N 1
ATOM 2237 C CA . GLU B 1 157 ? -4.266 6.992 -11.719 1 92.56 157 GLU B CA 1
ATOM 2238 C C . GLU B 1 157 ? -4.664 6.211 -12.969 1 92.56 157 GLU B C 1
ATOM 2240 O O . GLU B 1 157 ? -3.848 5.477 -13.531 1 92.56 157 GLU B O 1
#